Protein AF-A0A955Z1C5-F1 (afdb_monomer)

Foldseek 3Di:
DDDDDDDDDDDDDPPPDPPDDPDDDDDDDDPQCNQQVVQLPPDDPVRSVVVCVLVVLVLVLCLVQLVQLVQLLQLLCLLLCLLVCLQVVNADTHAWPDPQAQWTKGDPPPAPFKIKIKWKFACADDPVDGGGDTDRDDSNDVCQAANPKDKHWDWDQDPVGTWTKIKIAGDDGHRCNVLQVDDDDPDHRIDIDGSVSSSVSQQSIKMKMKMWDFDDGPQKTKTWIWIWDIDGSVCSNVFHKTAIDTPWMWMDRVVQRKTKTWPDGDWIFGHDPRIFIADKTKMWMDGGSATWIKMFGTHRHSGTDIRIHHD

Sequence (311 aa):
MASRSALPVAVSMFTLVAAGCSGAGGSGSSGPSRELSACAGGLSDAEIADAIRVTTDFEDSCHELVVCGGLANGLSTSVVQIFVDAALGVAGRGGLVFDGKDTYRSPPGSVAGTNMDATLHLPKDTAFGKAGDVIPFDLLTVESYFKGANVKAEGGISTSGVSVKIKVTYQELGPAFELLGLSAPAGPNEVTLEAQPVSRALSAIKLRAKTHVDDKKGASAFVYDLTSPETTLGDLVDGGSLAFALDGVNGTRSDRSQTLASTRWEVVYAGGKVGKLDGTIGISVTGGPLPHRATFVYPKSNTAKITYACP

Radius of gyration: 23.97 Å; Cα contacts (8 Å, |Δi|>4): 626; chains: 1; bounding box: 57×48×69 Å

Mean predicted aligned error: 7.84 Å

pLDDT: mean 85.65, std 19.43, range [26.56, 98.62]

Structure (mmCIF, N/CA/C/O backbone):
data_AF-A0A955Z1C5-F1
#
_entry.id   AF-A0A955Z1C5-F1
#
loop_
_atom_site.group_PDB
_atom_site.id
_atom_site.type_symbol
_atom_site.label_atom_id
_atom_site.label_alt_id
_atom_site.label_comp_id
_atom_site.label_asym_id
_atom_site.label_entity_id
_atom_site.label_seq_id
_atom_site.pdbx_PDB_ins_code
_atom_site.Cartn_x
_atom_site.Cartn_y
_atom_site.Cartn_z
_atom_site.occupancy
_atom_site.B_iso_or_equiv
_atom_site.auth_seq_id
_atom_site.auth_comp_id
_atom_site.auth_asym_id
_atom_site.auth_atom_id
_atom_site.pdbx_PDB_model_num
ATOM 1 N N . MET A 1 1 ? -14.249 32.616 33.352 1.00 37.16 1 MET A N 1
ATOM 2 C CA . MET A 1 1 ? -13.976 32.609 31.898 1.00 37.16 1 MET A CA 1
ATOM 3 C C . MET A 1 1 ? -12.491 32.345 31.707 1.00 37.16 1 MET A C 1
ATOM 5 O O . MET A 1 1 ? -11.701 33.263 31.861 1.00 37.16 1 MET A O 1
ATOM 9 N N . ALA A 1 2 ? -12.101 31.088 31.499 1.00 30.86 2 ALA A N 1
ATOM 10 C CA . ALA A 1 2 ? -10.703 30.717 31.286 1.00 30.86 2 ALA A CA 1
ATOM 11 C C . ALA A 1 2 ? -10.464 30.548 29.781 1.00 30.86 2 ALA A C 1
ATOM 13 O O . ALA A 1 2 ? -11.121 29.730 29.136 1.00 30.86 2 ALA A O 1
ATOM 14 N N . SER A 1 3 ? -9.571 31.375 29.241 1.00 28.38 3 SER A N 1
ATOM 15 C CA . SER A 1 3 ? -9.129 31.347 27.848 1.00 28.38 3 SER A CA 1
ATOM 16 C C . SER A 1 3 ? -8.432 30.015 27.559 1.00 28.38 3 SER A C 1
ATOM 18 O O . SER A 1 3 ? -7.436 29.681 28.199 1.00 28.38 3 SER A O 1
ATOM 20 N N . ARG A 1 4 ? -8.984 29.229 26.629 1.00 32.38 4 ARG A N 1
ATOM 21 C CA . ARG A 1 4 ? -8.353 28.009 26.119 1.00 32.38 4 ARG A CA 1
ATOM 22 C C . ARG A 1 4 ? -7.339 28.415 25.052 1.00 32.38 4 ARG A C 1
ATOM 24 O O . ARG A 1 4 ? -7.724 28.726 23.929 1.00 32.38 4 ARG A O 1
ATOM 31 N N . SER A 1 5 ? -6.056 28.399 25.399 1.00 28.25 5 SER A N 1
ATOM 32 C CA . SER A 1 5 ? -4.977 28.452 24.412 1.00 28.25 5 SER A CA 1
ATOM 33 C C . SER A 1 5 ? -5.001 27.166 23.588 1.00 28.25 5 SER A C 1
ATOM 35 O O . SER A 1 5 ? -4.663 26.094 24.088 1.00 28.25 5 SER A O 1
ATOM 37 N N . ALA A 1 6 ? -5.440 27.268 22.335 1.00 30.70 6 ALA A N 1
ATOM 38 C CA . ALA A 1 6 ? -5.328 26.195 21.359 1.00 30.70 6 ALA A CA 1
ATOM 39 C C . ALA A 1 6 ? -3.846 26.009 20.997 1.00 30.70 6 ALA A C 1
ATOM 41 O O . ALA A 1 6 ? -3.207 26.921 20.474 1.00 30.70 6 ALA A O 1
ATOM 42 N N . LEU A 1 7 ? -3.291 24.837 21.303 1.00 27.36 7 LEU A N 1
ATOM 43 C CA . LEU A 1 7 ? -2.006 24.410 20.754 1.00 27.36 7 LEU A CA 1
ATOM 44 C C . LEU A 1 7 ? -2.170 24.199 19.239 1.00 27.36 7 LEU A C 1
ATOM 46 O O . LEU A 1 7 ? -3.115 23.517 18.835 1.00 27.36 7 LEU A O 1
ATOM 50 N N . PRO A 1 8 ? -1.282 24.743 18.391 1.00 26.56 8 PRO A N 1
ATOM 51 C CA . PRO A 1 8 ? -1.331 24.488 16.960 1.00 26.56 8 PRO A CA 1
ATOM 52 C C . PRO A 1 8 ? -0.906 23.039 16.691 1.00 26.56 8 PRO A C 1
ATOM 54 O O . PRO A 1 8 ? 0.275 22.698 16.743 1.00 26.56 8 PRO A O 1
ATOM 57 N N . VAL A 1 9 ? -1.877 22.173 16.404 1.00 31.47 9 VAL A N 1
ATOM 58 C CA . VAL A 1 9 ? -1.620 20.864 15.796 1.00 31.47 9 VAL A CA 1
ATOM 59 C C . VAL A 1 9 ? -1.405 21.113 14.308 1.00 31.47 9 VAL A C 1
ATOM 61 O O . VAL A 1 9 ? -2.316 21.545 13.605 1.00 31.47 9 VAL A O 1
ATOM 64 N N . ALA A 1 10 ? -0.181 20.895 13.831 1.00 26.64 10 ALA A N 1
ATOM 65 C CA . ALA A 1 10 ? 0.152 21.029 12.420 1.00 26.64 10 ALA A CA 1
ATOM 66 C C . ALA A 1 10 ? -0.611 19.972 11.601 1.00 26.64 10 ALA A C 1
ATOM 68 O O . ALA A 1 10 ? -0.276 18.788 11.618 1.00 26.64 10 ALA A O 1
ATOM 69 N N . VAL A 1 11 ? -1.647 20.411 10.886 1.00 29.56 11 VAL A N 1
ATOM 70 C CA . VAL A 1 11 ? -2.372 19.615 9.892 1.00 29.56 11 VAL A CA 1
ATOM 71 C C . VAL A 1 11 ? -1.493 19.533 8.643 1.00 29.56 11 VAL A C 1
ATOM 73 O O . VAL A 1 11 ? -1.362 20.508 7.908 1.00 29.56 11 VAL A O 1
ATOM 76 N N . SER A 1 12 ? -0.847 18.388 8.408 1.00 30.77 12 SER A N 1
ATOM 77 C CA . SER A 1 12 ? -0.192 18.126 7.120 1.00 30.77 12 SER A CA 1
ATOM 78 C C . SER A 1 12 ? -1.250 17.685 6.113 1.00 30.77 12 SER A C 1
ATOM 80 O O . SER A 1 12 ? -1.605 16.511 6.051 1.00 30.77 12 SER A O 1
ATOM 82 N N . MET A 1 13 ? -1.775 18.636 5.336 1.00 29.31 13 MET A N 1
ATOM 83 C CA . MET A 1 13 ? -2.408 18.315 4.058 1.00 29.31 13 MET A CA 1
ATOM 84 C C . MET A 1 13 ? -1.319 17.772 3.127 1.00 29.31 13 MET A C 1
ATOM 86 O O . MET A 1 13 ? -0.377 18.485 2.784 1.00 29.31 13 MET A O 1
ATOM 90 N N . PHE A 1 14 ? -1.434 16.503 2.740 1.00 35.06 14 PHE A N 1
ATOM 91 C CA . PHE A 1 14 ? -0.626 15.920 1.674 1.00 35.06 14 PHE A CA 1
ATOM 92 C C . PHE A 1 14 ? -1.123 16.466 0.332 1.00 35.06 14 PHE A C 1
ATOM 94 O O . PHE A 1 14 ? -1.955 15.856 -0.333 1.00 35.06 14 PHE A O 1
ATOM 101 N N . THR A 1 15 ? -0.635 17.638 -0.065 1.00 32.09 15 THR A N 1
ATOM 102 C CA . THR A 1 15 ? -0.762 18.093 -1.450 1.00 32.09 15 THR A CA 1
ATOM 103 C C . THR A 1 15 ? 0.331 17.393 -2.253 1.00 32.09 15 THR A C 1
ATOM 105 O O . THR A 1 15 ? 1.502 17.764 -2.154 1.00 32.09 15 THR A O 1
ATOM 108 N N . LEU A 1 16 ? -0.027 16.349 -3.007 1.00 35.28 16 LEU A N 1
ATOM 109 C CA . LEU A 1 16 ? 0.879 15.727 -3.973 1.00 35.28 16 LEU A CA 1
ATOM 110 C C . LEU A 1 16 ? 1.135 16.740 -5.099 1.00 35.28 16 LEU A C 1
ATOM 112 O O . LEU A 1 16 ? 0.315 16.923 -5.995 1.00 35.28 16 LEU A O 1
ATOM 116 N N . VAL A 1 17 ? 2.255 17.452 -5.025 1.00 30.05 17 VAL A N 1
ATOM 117 C CA . VAL A 1 17 ? 2.759 18.234 -6.154 1.00 30.05 17 VAL A CA 1
ATOM 118 C C . VAL A 1 17 ? 3.498 17.253 -7.054 1.00 30.05 17 VAL A C 1
ATOM 120 O O . VAL A 1 17 ? 4.454 16.625 -6.605 1.00 30.05 17 VAL A O 1
ATOM 123 N N . ALA A 1 18 ? 3.056 17.113 -8.307 1.00 32.19 18 ALA A N 1
ATOM 124 C CA . ALA A 1 18 ? 3.808 16.411 -9.339 1.00 32.19 18 ALA A CA 1
ATOM 125 C C . ALA A 1 18 ? 5.198 17.059 -9.441 1.00 32.19 18 ALA A C 1
ATOM 127 O O . ALA A 1 18 ? 5.346 18.172 -9.951 1.00 32.19 18 ALA A O 1
ATOM 128 N N . ALA A 1 19 ? 6.208 16.408 -8.868 1.00 32.00 19 ALA A N 1
ATOM 129 C CA . ALA A 1 19 ? 7.576 16.883 -8.917 1.00 32.00 19 ALA A CA 1
ATOM 130 C C . ALA A 1 19 ? 8.089 16.674 -10.344 1.00 32.00 19 ALA A C 1
ATOM 132 O O . ALA A 1 19 ? 8.447 15.569 -10.733 1.00 32.00 19 ALA A O 1
ATOM 133 N N . GLY A 1 20 ? 8.095 17.741 -11.143 1.00 28.08 20 GLY A N 1
ATOM 134 C CA . GLY A 1 20 ? 8.774 17.738 -12.431 1.00 28.08 20 GLY A CA 1
ATOM 135 C C . GLY A 1 20 ? 10.270 17.510 -12.218 1.00 28.08 20 GLY A C 1
ATOM 136 O O . GLY A 1 20 ? 10.958 18.369 -11.664 1.00 28.08 20 GLY A O 1
ATOM 137 N N . CYS A 1 21 ? 10.774 16.357 -12.657 1.00 29.34 21 CYS A N 1
ATOM 138 C CA . CYS A 1 21 ? 12.196 16.039 -12.663 1.00 29.34 21 CYS A CA 1
ATOM 139 C C . CYS A 1 21 ? 12.950 16.998 -13.599 1.00 29.34 21 CYS A C 1
ATOM 141 O O . CYS A 1 21 ? 13.014 16.804 -14.809 1.00 29.34 21 CYS A O 1
ATOM 143 N N . SER A 1 22 ? 13.545 18.045 -13.025 1.00 34.28 22 SER A N 1
ATOM 144 C CA . SER A 1 22 ? 14.569 18.872 -13.672 1.00 34.28 22 SER A CA 1
ATOM 145 C C . SER A 1 22 ? 15.921 18.512 -13.058 1.00 34.28 22 SER A C 1
ATOM 147 O O . SER A 1 22 ? 16.357 19.120 -12.082 1.00 34.28 22 SER A O 1
ATOM 149 N N . GLY A 1 23 ? 16.559 17.460 -13.572 1.00 36.22 23 GLY A N 1
ATOM 150 C CA . GLY A 1 23 ? 17.866 17.004 -13.100 1.00 36.22 23 GLY A CA 1
ATOM 151 C C . GLY A 1 23 ? 19.013 17.780 -13.747 1.00 36.22 23 GLY A C 1
ATOM 152 O O . GLY A 1 23 ? 19.340 17.543 -14.905 1.00 36.22 23 GLY A O 1
ATOM 153 N N . ALA A 1 24 ? 19.666 18.658 -12.984 1.00 39.91 24 ALA A N 1
ATOM 154 C CA . ALA A 1 24 ? 21.002 19.172 -13.281 1.00 39.91 24 ALA A CA 1
ATOM 155 C C . ALA A 1 24 ? 21.916 18.897 -12.077 1.00 39.91 24 ALA A C 1
ATOM 157 O O . ALA A 1 24 ? 21.681 19.413 -10.987 1.00 39.91 24 ALA A O 1
ATOM 158 N N . GLY A 1 25 ? 22.952 18.075 -12.268 1.00 33.69 25 GLY A N 1
ATOM 159 C CA . GLY A 1 25 ? 23.951 17.788 -11.235 1.00 33.69 25 GLY A CA 1
ATOM 160 C C . GLY A 1 25 ? 24.777 16.542 -11.538 1.00 33.69 25 GLY A C 1
ATOM 161 O O . GLY A 1 25 ? 24.455 15.453 -11.078 1.00 33.69 25 GLY A O 1
ATOM 162 N N . GLY A 1 26 ? 25.837 16.702 -12.334 1.00 44.28 26 GLY A N 1
ATOM 163 C CA . GLY A 1 26 ? 26.773 15.630 -12.664 1.00 44.28 26 GLY A CA 1
ATOM 164 C C . GLY A 1 26 ? 27.782 15.338 -11.550 1.00 44.28 26 GLY A C 1
ATOM 165 O O . GLY A 1 26 ? 28.283 16.250 -10.898 1.00 44.28 26 GLY A O 1
ATOM 166 N N . SER A 1 27 ? 28.126 14.057 -11.399 1.00 37.03 27 SER A N 1
ATOM 167 C CA . SER A 1 27 ? 29.438 13.600 -10.930 1.00 37.03 27 SER A CA 1
ATOM 168 C C . SER A 1 27 ? 29.633 12.124 -11.306 1.00 37.03 27 SER A C 1
ATOM 170 O O . SER A 1 27 ? 29.027 11.236 -10.716 1.00 37.03 27 SER A O 1
ATOM 172 N N . GLY A 1 28 ? 30.447 11.865 -12.334 1.00 40.19 28 GLY A N 1
ATOM 173 C CA . GLY A 1 28 ? 31.156 10.596 -12.551 1.00 40.19 28 GLY A CA 1
ATOM 174 C C . GLY A 1 28 ? 30.379 9.302 -12.844 1.00 40.19 28 GLY A C 1
ATOM 175 O O . GLY A 1 28 ? 31.040 8.275 -12.999 1.00 40.19 28 GLY A O 1
ATOM 176 N N . SER A 1 29 ? 29.045 9.288 -12.943 1.00 47.97 29 SER A N 1
ATOM 177 C CA . SER A 1 29 ? 28.319 8.075 -13.346 1.00 47.97 29 SER A CA 1
ATOM 178 C C . SER A 1 29 ? 28.481 7.821 -14.848 1.00 47.97 29 SER A C 1
ATOM 180 O O . SER A 1 29 ? 28.388 8.729 -15.675 1.00 47.97 29 SER A O 1
ATOM 182 N N . SER A 1 30 ? 28.764 6.575 -15.219 1.00 62.25 30 SER A N 1
ATOM 183 C CA . SER A 1 30 ? 28.638 6.103 -16.594 1.00 62.25 30 SER A CA 1
ATOM 184 C C . SER A 1 30 ? 27.211 6.365 -17.077 1.00 62.25 30 SER A C 1
ATOM 186 O O . SER A 1 30 ? 26.281 5.721 -16.618 1.00 62.25 30 SER A O 1
ATOM 188 N N . GLY A 1 31 ? 27.013 7.346 -17.960 1.00 85.38 31 GLY A N 1
ATOM 189 C CA . GLY A 1 31 ? 25.697 7.572 -18.560 1.00 85.38 31 GLY A CA 1
ATOM 190 C C . GLY A 1 31 ? 25.234 6.347 -19.365 1.00 85.38 31 GLY A C 1
ATOM 191 O O . GLY A 1 31 ? 26.079 5.531 -19.754 1.00 85.38 31 GLY A O 1
ATOM 192 N N . PRO A 1 32 ? 23.931 6.237 -19.682 1.00 91.25 32 PRO A N 1
ATOM 193 C CA . PRO A 1 32 ? 23.370 5.073 -20.373 1.00 91.25 32 PRO A CA 1
ATOM 194 C C . PRO A 1 32 ? 24.128 4.691 -21.651 1.00 91.25 32 PRO A C 1
ATOM 196 O O . PRO A 1 32 ? 24.384 3.513 -21.884 1.00 91.25 32 PRO A O 1
ATOM 199 N N . SER A 1 33 ? 24.589 5.674 -22.435 1.00 91.81 33 SER A N 1
ATOM 200 C CA . SER A 1 33 ? 25.396 5.435 -23.640 1.00 91.81 33 SER A CA 1
ATOM 201 C C . SER A 1 33 ? 26.679 4.654 -23.378 1.00 91.81 33 SER A C 1
ATOM 203 O O . SER A 1 33 ? 27.059 3.791 -24.166 1.00 91.81 33 SER A O 1
ATOM 205 N N . ARG A 1 34 ? 27.359 4.927 -22.259 1.00 92.00 34 ARG A N 1
ATOM 206 C CA . ARG A 1 34 ? 28.582 4.207 -21.891 1.00 92.00 34 ARG A CA 1
ATOM 207 C C . ARG A 1 34 ? 28.257 2.774 -21.481 1.00 92.00 34 ARG A C 1
ATOM 209 O O . ARG A 1 34 ? 28.955 1.856 -21.906 1.00 92.00 34 ARG A O 1
ATOM 216 N N . GLU A 1 35 ? 27.204 2.593 -20.689 1.00 94.56 35 GLU A N 1
ATOM 217 C CA . GLU A 1 35 ? 26.769 1.289 -20.168 1.00 94.56 35 GLU A CA 1
ATOM 218 C C . GLU A 1 35 ? 26.230 0.364 -21.269 1.00 94.56 35 GLU A C 1
ATOM 220 O O . GLU A 1 35 ? 26.445 -0.846 -21.223 1.00 94.56 35 GLU A O 1
ATOM 225 N N . LEU A 1 36 ? 25.601 0.937 -22.298 1.00 96.25 36 LEU A N 1
ATOM 226 C CA . LEU A 1 36 ? 25.000 0.211 -23.421 1.00 96.25 36 LEU A CA 1
ATOM 227 C C . LEU A 1 36 ? 25.878 0.181 -24.680 1.00 96.25 36 LEU A C 1
ATOM 229 O O . LEU A 1 36 ? 25.484 -0.396 -25.691 1.00 96.25 36 LEU A O 1
ATOM 233 N N . SER A 1 37 ? 27.083 0.755 -24.633 1.00 94.19 37 SER A N 1
ATOM 234 C CA . SER A 1 37 ? 27.966 0.910 -25.802 1.00 94.19 37 SER A CA 1
ATOM 235 C C . SER A 1 37 ? 28.242 -0.393 -26.565 1.00 94.19 37 SER A C 1
ATOM 237 O O . SER A 1 37 ? 28.329 -0.378 -27.790 1.00 94.19 37 SER A O 1
ATOM 239 N N . ALA A 1 38 ? 28.321 -1.531 -25.867 1.00 93.88 38 ALA A N 1
ATOM 240 C CA . ALA A 1 38 ? 28.592 -2.835 -26.474 1.00 93.88 38 ALA A CA 1
ATOM 241 C C . ALA A 1 38 ? 27.436 -3.380 -27.338 1.00 93.88 38 ALA A C 1
ATOM 243 O O . ALA A 1 38 ? 27.676 -4.191 -28.228 1.00 93.88 38 ALA A O 1
ATOM 244 N N . CYS A 1 39 ? 26.199 -2.941 -27.091 1.00 96.00 39 CYS A N 1
ATOM 245 C CA . CYS A 1 39 ? 25.000 -3.364 -27.825 1.00 96.00 39 CYS A CA 1
ATOM 246 C C . CYS A 1 39 ? 24.302 -2.214 -28.563 1.00 96.00 39 CYS A C 1
ATOM 248 O O . CYS A 1 39 ? 23.350 -2.461 -29.296 1.00 96.00 39 CYS A O 1
ATOM 250 N N . ALA A 1 40 ? 24.791 -0.979 -28.425 1.00 94.31 40 ALA A N 1
ATOM 251 C CA . ALA A 1 40 ? 24.215 0.201 -29.061 1.00 94.31 40 ALA A CA 1
ATOM 252 C C . ALA A 1 40 ? 24.274 0.164 -30.594 1.00 94.31 40 ALA A C 1
ATOM 254 O O . ALA A 1 40 ? 23.572 0.933 -31.230 1.00 94.31 40 ALA A O 1
ATOM 255 N N . GLY A 1 41 ? 25.107 -0.682 -31.212 1.00 91.75 41 GLY A N 1
ATOM 256 C CA . GLY A 1 41 ? 25.069 -0.904 -32.664 1.00 91.75 41 GLY A CA 1
ATOM 257 C C . GLY A 1 41 ? 25.286 0.351 -33.524 1.00 91.75 41 GLY A C 1
ATOM 258 O O . GLY A 1 41 ? 24.822 0.393 -34.658 1.00 91.75 41 GLY A O 1
ATOM 259 N N . GLY A 1 42 ? 25.970 1.373 -32.997 1.00 93.94 42 GLY A N 1
ATOM 260 C CA . GLY A 1 42 ? 26.196 2.648 -33.689 1.00 93.94 42 GLY A CA 1
ATOM 261 C C . GLY A 1 42 ? 25.099 3.702 -33.500 1.00 93.94 42 GLY A C 1
ATOM 262 O O . GLY A 1 42 ? 25.188 4.756 -34.125 1.00 93.94 42 GLY A O 1
ATOM 263 N N . LEU A 1 43 ? 24.102 3.452 -32.643 1.00 96.81 43 LEU A N 1
ATOM 264 C CA . LEU A 1 43 ? 23.126 4.465 -32.239 1.00 96.81 43 LEU A CA 1
ATOM 265 C C . LEU A 1 43 ? 23.825 5.678 -31.612 1.00 96.81 43 LEU A C 1
ATOM 267 O O . LEU A 1 43 ? 24.771 5.546 -30.831 1.00 96.81 43 LEU A O 1
ATOM 271 N N . SER A 1 44 ? 23.322 6.864 -31.937 1.00 96.44 44 SER A N 1
ATOM 272 C CA . SER A 1 44 ? 23.716 8.115 -31.293 1.00 96.44 44 SER A CA 1
ATOM 273 C C . SER A 1 44 ? 23.216 8.191 -29.846 1.00 96.44 44 SER A C 1
ATOM 275 O O . SER A 1 44 ? 22.251 7.529 -29.466 1.00 96.44 44 SER A O 1
ATOM 277 N N . ASP A 1 45 ? 23.809 9.074 -29.039 1.00 95.06 45 ASP A N 1
ATOM 278 C CA . ASP A 1 45 ? 23.362 9.308 -27.657 1.00 95.06 45 ASP A CA 1
ATOM 279 C C . ASP A 1 45 ? 21.875 9.684 -27.567 1.00 95.06 45 ASP A C 1
ATOM 281 O O . ASP A 1 45 ? 21.179 9.259 -26.647 1.00 95.06 45 ASP A O 1
ATOM 285 N N . ALA A 1 46 ? 21.368 10.449 -28.538 1.00 95.81 46 ALA A N 1
ATOM 286 C CA . ALA A 1 46 ? 19.959 10.827 -28.598 1.00 95.81 46 ALA A CA 1
ATOM 287 C C . ALA A 1 46 ? 19.049 9.622 -28.884 1.00 95.81 46 ALA A C 1
ATOM 289 O O . ALA A 1 46 ? 17.971 9.512 -28.299 1.00 95.81 46 ALA A O 1
ATOM 290 N N . GLU A 1 47 ? 19.482 8.703 -29.749 1.00 97.31 47 GLU A N 1
ATOM 291 C CA . GLU A 1 47 ? 18.744 7.472 -30.040 1.00 97.31 47 GLU A CA 1
ATOM 292 C C . GLU A 1 47 ? 18.785 6.492 -28.867 1.00 97.31 47 GLU A C 1
ATOM 294 O O . GLU A 1 47 ? 17.768 5.868 -28.577 1.00 97.31 47 GLU A O 1
ATOM 299 N N . ILE A 1 48 ? 19.912 6.396 -28.152 1.00 97.38 48 ILE A N 1
ATOM 300 C CA . ILE A 1 48 ? 20.009 5.612 -26.912 1.00 97.38 48 ILE A CA 1
ATOM 301 C C . ILE A 1 48 ? 19.069 6.196 -25.853 1.00 97.38 48 ILE A C 1
ATOM 303 O O . ILE A 1 48 ? 18.280 5.457 -25.267 1.00 97.38 48 ILE A O 1
ATOM 307 N N . ALA A 1 49 ? 19.103 7.516 -25.639 1.00 96.25 49 ALA A N 1
ATOM 308 C CA . ALA A 1 49 ? 18.236 8.199 -24.680 1.00 96.25 49 ALA A CA 1
ATOM 309 C C . ALA A 1 49 ? 16.745 8.031 -25.011 1.00 96.25 49 ALA A C 1
ATOM 311 O O . ALA A 1 49 ? 15.927 7.861 -24.107 1.00 96.25 49 ALA A O 1
ATOM 312 N N . ASP A 1 50 ? 16.375 8.047 -26.295 1.00 96.81 50 ASP A N 1
ATOM 313 C CA . ASP A 1 50 ? 15.007 7.725 -26.689 1.00 96.81 50 ASP A CA 1
ATOM 314 C C . ASP A 1 50 ? 14.697 6.241 -26.475 1.00 96.81 50 ASP A C 1
ATOM 316 O O . ASP A 1 50 ? 13.657 5.928 -25.907 1.00 96.81 50 ASP A O 1
ATOM 320 N N . ALA A 1 51 ? 15.579 5.315 -26.857 1.00 97.06 51 ALA A N 1
ATOM 321 C CA . ALA A 1 51 ? 15.322 3.879 -26.745 1.00 97.06 51 ALA A CA 1
ATOM 322 C C . ALA A 1 51 ? 15.158 3.393 -25.293 1.00 97.06 51 ALA A C 1
ATOM 324 O O . ALA A 1 51 ? 14.405 2.449 -25.050 1.00 97.06 51 ALA A O 1
ATOM 325 N N . ILE A 1 52 ? 15.805 4.042 -24.322 1.00 97.50 52 ILE A N 1
ATOM 326 C CA . ILE A 1 52 ? 15.647 3.725 -22.892 1.00 97.50 52 ILE A CA 1
ATOM 327 C C . ILE A 1 52 ? 14.463 4.443 -22.233 1.00 97.50 52 ILE A C 1
ATOM 329 O O . ILE A 1 52 ? 14.227 4.241 -21.046 1.00 97.50 52 ILE A O 1
ATOM 333 N N . ARG A 1 53 ? 13.691 5.265 -22.959 1.00 97.25 53 ARG A N 1
ATOM 334 C CA . ARG A 1 53 ? 12.591 6.045 -22.365 1.00 97.25 53 ARG A CA 1
ATOM 335 C C . ARG A 1 53 ? 11.524 5.179 -21.691 1.00 97.25 53 ARG A C 1
ATOM 337 O O . ARG A 1 53 ? 11.004 5.567 -20.658 1.00 97.25 53 ARG A O 1
ATOM 344 N N . VAL A 1 54 ? 11.262 3.972 -22.200 1.00 97.62 54 VAL A N 1
ATOM 345 C CA . VAL A 1 54 ? 10.351 3.019 -21.536 1.00 97.62 54 VAL A CA 1
ATOM 346 C C . VAL A 1 54 ? 10.826 2.647 -20.122 1.00 97.62 54 VAL A C 1
ATOM 348 O O . VAL A 1 54 ? 10.009 2.424 -19.238 1.00 97.62 54 VAL A O 1
ATOM 351 N N . THR A 1 55 ? 12.139 2.636 -19.880 1.00 97.50 55 THR A N 1
ATOM 352 C CA . THR A 1 55 ? 12.736 2.372 -18.563 1.00 97.50 55 THR A CA 1
ATOM 353 C C . THR A 1 55 ? 12.557 3.559 -17.618 1.00 97.50 55 THR A C 1
ATOM 355 O O . THR A 1 55 ? 12.229 3.354 -16.452 1.00 97.50 55 THR A O 1
ATOM 358 N N . THR A 1 56 ? 12.729 4.796 -18.098 1.00 96.12 56 THR A N 1
ATOM 359 C CA . THR A 1 56 ? 12.490 5.999 -17.276 1.00 96.12 56 THR A CA 1
ATOM 360 C C . THR A 1 56 ? 11.005 6.199 -16.992 1.00 96.12 56 THR A C 1
ATOM 362 O O . THR A 1 56 ? 10.633 6.472 -15.860 1.00 96.12 56 THR A O 1
ATOM 365 N N . ASP A 1 57 ? 10.149 5.965 -17.988 1.00 96.81 57 ASP A N 1
ATOM 366 C CA . ASP A 1 57 ? 8.694 6.006 -17.830 1.00 96.81 57 ASP A CA 1
ATOM 367 C C . ASP A 1 57 ? 8.225 4.956 -16.801 1.00 96.81 57 ASP A C 1
ATOM 369 O O . ASP A 1 57 ? 7.309 5.207 -16.019 1.00 96.81 57 ASP A O 1
ATOM 373 N N . PHE A 1 58 ? 8.871 3.783 -16.761 1.00 96.69 58 PHE A N 1
ATOM 374 C CA . PHE A 1 58 ? 8.585 2.759 -15.755 1.00 96.69 58 PHE A CA 1
ATOM 375 C C . PHE A 1 58 ? 9.043 3.165 -14.345 1.00 96.69 58 PHE A C 1
ATOM 377 O O . PHE A 1 58 ? 8.373 2.818 -13.373 1.00 96.69 58 PHE A O 1
ATOM 384 N N . GLU A 1 59 ? 10.139 3.923 -14.208 1.00 95.62 59 GLU A N 1
ATOM 385 C CA . GLU A 1 59 ? 10.553 4.495 -12.916 1.00 95.62 59 GLU A CA 1
ATOM 386 C C . GLU A 1 59 ? 9.480 5.426 -12.347 1.00 95.62 59 GLU A C 1
ATOM 388 O O . GLU A 1 59 ? 9.104 5.312 -11.178 1.00 95.62 59 GLU A O 1
ATOM 393 N N . ASP A 1 60 ? 8.959 6.310 -13.201 1.00 93.50 60 ASP A N 1
ATOM 394 C CA . ASP A 1 60 ? 7.881 7.235 -12.864 1.00 93.50 60 ASP A CA 1
ATOM 395 C C . ASP A 1 60 ? 6.588 6.488 -12.519 1.00 93.50 60 ASP A C 1
ATOM 397 O O . ASP A 1 60 ? 5.834 6.928 -11.655 1.00 93.50 60 ASP A O 1
ATOM 401 N N . SER A 1 61 ? 6.328 5.344 -13.156 1.00 93.94 61 SER A N 1
ATOM 402 C CA . SER A 1 61 ? 5.205 4.477 -12.785 1.00 93.94 61 SER A CA 1
ATOM 403 C C . SER A 1 61 ? 5.419 3.821 -11.414 1.00 93.94 61 SER A C 1
ATOM 405 O O . SER A 1 61 ? 4.526 3.812 -10.567 1.00 93.94 61 SER A O 1
ATOM 407 N N . CYS A 1 62 ? 6.644 3.378 -11.109 1.00 93.44 62 CYS A N 1
ATOM 408 C CA . CYS A 1 62 ? 6.986 2.809 -9.801 1.00 93.44 62 CYS A CA 1
ATOM 409 C C . CYS A 1 62 ? 6.810 3.803 -8.637 1.00 93.44 62 CYS A C 1
ATOM 411 O O . CYS A 1 62 ? 6.641 3.367 -7.496 1.00 93.44 62 CYS A O 1
ATOM 413 N N . HIS A 1 63 ? 6.782 5.120 -8.882 1.00 89.81 63 HIS A N 1
ATOM 414 C CA . HIS A 1 63 ? 6.435 6.109 -7.850 1.00 89.81 63 HIS A CA 1
ATOM 415 C C . HIS A 1 63 ? 5.021 5.915 -7.272 1.00 89.81 63 HIS A C 1
ATOM 417 O O . HIS A 1 63 ? 4.786 6.300 -6.122 1.00 89.81 63 HIS A O 1
ATOM 423 N N . GLU A 1 64 ? 4.105 5.252 -7.988 1.00 88.44 64 GLU A N 1
ATOM 424 C CA . GLU A 1 64 ? 2.780 4.889 -7.464 1.00 88.44 64 GLU A CA 1
ATOM 425 C C . GLU A 1 64 ? 2.867 3.976 -6.225 1.00 88.44 64 GLU A C 1
ATOM 427 O O . GLU A 1 64 ? 1.988 4.005 -5.360 1.00 88.44 64 GLU A O 1
ATOM 432 N N . LEU A 1 65 ? 3.968 3.230 -6.054 1.00 89.38 65 LEU A N 1
ATOM 433 C CA . LEU A 1 65 ? 4.241 2.448 -4.840 1.00 89.38 65 LEU A CA 1
ATOM 434 C C . LEU A 1 65 ? 4.362 3.329 -3.593 1.00 89.38 65 LEU A C 1
ATOM 436 O O . LEU A 1 65 ? 3.942 2.931 -2.505 1.00 89.38 65 LEU A O 1
ATOM 440 N N . VAL A 1 66 ? 4.928 4.532 -3.739 1.00 91.12 66 VAL A N 1
ATOM 441 C CA . VAL A 1 66 ? 5.051 5.498 -2.639 1.00 91.12 66 VAL A CA 1
ATOM 442 C C . VAL A 1 66 ? 3.672 6.009 -2.242 1.00 91.12 66 VAL A C 1
ATOM 444 O O . VAL 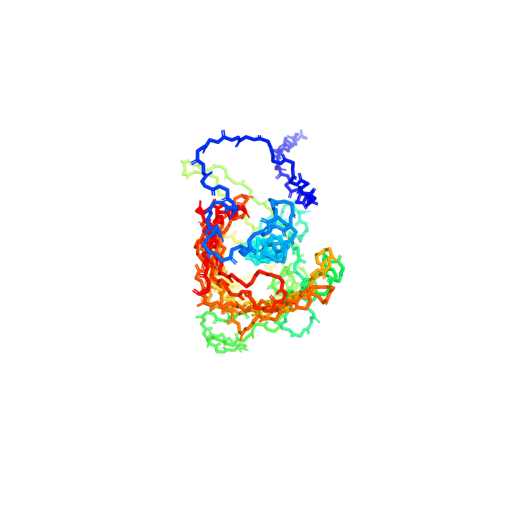A 1 66 ? 3.375 6.106 -1.050 1.00 91.12 66 VAL A O 1
ATOM 447 N N . VAL A 1 67 ? 2.820 6.292 -3.231 1.00 90.12 67 VAL A N 1
ATOM 448 C CA . VAL A 1 67 ? 1.440 6.739 -3.009 1.00 90.12 67 VAL A CA 1
ATOM 449 C C . VAL A 1 67 ? 0.635 5.643 -2.315 1.00 90.12 67 VAL A C 1
ATOM 451 O O . VAL A 1 67 ? 0.048 5.897 -1.264 1.00 90.12 67 VAL A O 1
ATOM 454 N N . CYS A 1 68 ? 0.670 4.413 -2.830 1.00 91.75 68 CYS A N 1
ATOM 455 C CA . CYS A 1 68 ? -0.058 3.279 -2.255 1.00 91.75 68 CYS A CA 1
ATOM 456 C C . CYS A 1 68 ? 0.427 2.937 -0.839 1.00 91.75 68 CYS A C 1
ATOM 458 O O . CYS A 1 68 ? -0.378 2.774 0.078 1.00 91.75 68 CYS A O 1
ATOM 460 N N . GLY A 1 69 ? 1.741 2.904 -0.608 1.00 92.44 69 GLY A N 1
ATOM 461 C CA . GLY A 1 69 ? 2.278 2.720 0.740 1.00 92.44 69 GLY A CA 1
ATOM 462 C C . GLY A 1 69 ? 1.880 3.851 1.697 1.00 92.44 69 GLY A C 1
ATOM 463 O O . GLY A 1 69 ? 1.541 3.598 2.856 1.00 92.44 69 GLY A O 1
ATOM 464 N N . GLY A 1 70 ? 1.824 5.092 1.203 1.00 91.56 70 GLY A N 1
ATOM 465 C CA . GLY A 1 70 ? 1.313 6.245 1.943 1.00 91.56 70 GLY A CA 1
ATOM 466 C C . GLY A 1 70 ? -0.168 6.117 2.309 1.00 91.56 70 GLY A C 1
ATOM 467 O O . GLY A 1 70 ? -0.542 6.444 3.436 1.00 91.56 70 GLY A O 1
ATOM 468 N N . LEU A 1 71 ? -0.999 5.595 1.402 1.00 92.25 71 LEU A N 1
ATOM 469 C CA . LEU A 1 71 ? -2.420 5.323 1.644 1.00 92.25 71 LEU A CA 1
ATOM 470 C C . LEU A 1 71 ? -2.620 4.248 2.722 1.00 92.25 71 LEU A C 1
ATOM 472 O O . LEU A 1 71 ? -3.390 4.481 3.655 1.00 92.25 71 LEU A O 1
ATOM 476 N N . ALA A 1 72 ? -1.892 3.126 2.657 1.00 93.81 72 ALA A N 1
ATOM 477 C CA . ALA A 1 72 ? -1.924 2.105 3.712 1.00 93.81 72 ALA A CA 1
ATOM 478 C C . ALA A 1 72 ? -1.474 2.669 5.065 1.00 93.81 72 ALA A C 1
ATOM 480 O O . ALA A 1 72 ? -2.149 2.467 6.071 1.00 93.81 72 ALA A O 1
ATOM 481 N N . ASN A 1 73 ? -0.369 3.418 5.101 1.00 93.12 73 ASN A N 1
ATOM 482 C CA . ASN A 1 73 ? 0.107 4.042 6.334 1.00 93.12 73 ASN A CA 1
ATOM 483 C C . ASN A 1 73 ? -0.897 5.065 6.901 1.00 93.12 73 ASN A C 1
ATOM 485 O O . ASN A 1 73 ? -1.097 5.149 8.116 1.00 93.12 73 ASN A O 1
ATOM 489 N N . GLY A 1 74 ? -1.545 5.830 6.019 1.00 92.19 74 GLY A N 1
ATOM 490 C CA . GLY A 1 74 ? -2.614 6.758 6.372 1.00 92.19 74 GLY A CA 1
ATOM 491 C C . GLY A 1 74 ? -3.795 6.039 7.017 1.00 92.19 74 GLY A C 1
ATOM 492 O O . GLY A 1 74 ? -4.184 6.411 8.120 1.00 92.19 74 GLY A O 1
ATOM 493 N N . LEU A 1 75 ? -4.299 4.973 6.385 1.00 94.25 75 LEU A N 1
ATOM 494 C CA . LEU A 1 75 ? -5.363 4.130 6.940 1.00 94.25 75 LEU A CA 1
ATOM 495 C C . LEU A 1 75 ? -4.981 3.582 8.324 1.00 94.25 75 LEU A C 1
ATOM 497 O O . LEU A 1 75 ? -5.749 3.735 9.274 1.00 94.25 75 LEU A O 1
ATOM 501 N N . SER A 1 76 ? -3.778 3.016 8.463 1.00 94.50 76 SER A N 1
ATOM 502 C CA . SER A 1 76 ? -3.275 2.490 9.739 1.00 94.50 76 SER A CA 1
ATOM 503 C C . SER A 1 76 ? -3.247 3.551 10.834 1.00 94.50 76 SER A C 1
ATOM 505 O O . SER A 1 76 ? -3.735 3.317 11.940 1.00 94.50 76 SER A O 1
ATOM 507 N N . THR A 1 77 ? -2.729 4.740 10.519 1.00 92.62 77 THR A N 1
ATOM 508 C CA . THR A 1 77 ? -2.674 5.864 11.463 1.00 92.62 77 THR A CA 1
ATOM 509 C C . THR A 1 77 ? -4.072 6.271 11.911 1.00 92.62 77 THR A C 1
ATOM 511 O O . THR A 1 77 ? -4.303 6.446 13.106 1.00 92.62 77 THR A O 1
ATOM 514 N N . SER A 1 78 ? -5.012 6.380 10.975 1.00 93.31 78 SER A N 1
ATOM 515 C CA . SER A 1 78 ? -6.374 6.833 11.258 1.00 93.31 78 SER A CA 1
ATOM 516 C C . SER A 1 78 ? -7.166 5.845 12.096 1.00 93.31 78 SER A C 1
ATOM 518 O O . SER A 1 78 ? -7.869 6.262 13.012 1.00 93.31 78 SER A O 1
ATOM 520 N N . VAL A 1 79 ? -7.009 4.541 11.854 1.00 94.62 79 VAL A N 1
ATOM 521 C CA . VAL A 1 79 ? -7.612 3.514 12.713 1.00 94.62 79 VAL A CA 1
ATOM 522 C C . VAL A 1 79 ? -7.005 3.581 14.116 1.00 94.62 79 VAL A C 1
ATOM 524 O O . VAL A 1 79 ? -7.737 3.672 15.097 1.00 94.62 79 VAL A O 1
ATOM 527 N N . VAL A 1 80 ? -5.674 3.611 14.239 1.00 91.88 80 VAL A N 1
ATOM 528 C CA . VAL A 1 80 ? -4.983 3.604 15.544 1.00 91.88 80 VAL A CA 1
ATOM 529 C C . VAL A 1 80 ? -5.244 4.879 16.365 1.00 91.88 80 VAL A C 1
ATOM 531 O O . VAL A 1 80 ? -5.225 4.834 17.601 1.00 91.88 80 VAL A O 1
ATOM 534 N N . GLN A 1 81 ? -5.502 6.012 15.704 1.00 90.88 81 GLN A N 1
ATOM 535 C CA . GLN A 1 81 ? -5.715 7.322 16.333 1.00 90.88 81 GLN A CA 1
ATOM 536 C C . GLN A 1 81 ? -7.179 7.789 16.336 1.00 90.88 81 GLN A C 1
ATOM 538 O O . GLN A 1 81 ? -7.440 8.909 16.778 1.00 90.88 81 GLN A O 1
ATOM 543 N N . ILE A 1 82 ? -8.140 6.949 15.927 1.00 92.12 82 ILE A N 1
ATOM 544 C CA . ILE A 1 82 ? -9.543 7.346 15.698 1.00 92.12 82 ILE A CA 1
ATOM 545 C C . ILE A 1 82 ? -10.162 8.143 16.855 1.00 92.12 82 ILE A C 1
ATOM 547 O O . ILE A 1 82 ? -10.788 9.179 16.642 1.00 92.12 82 ILE A O 1
ATOM 551 N N . PHE A 1 83 ? -9.949 7.716 18.102 1.00 90.25 83 PHE A N 1
ATOM 552 C CA . PHE A 1 83 ? -10.510 8.404 19.267 1.00 90.25 83 PHE A CA 1
ATOM 553 C C . PHE A 1 83 ? -9.821 9.730 19.567 1.00 90.25 83 PHE A C 1
ATOM 555 O O . PHE A 1 83 ? -10.479 10.663 20.022 1.00 90.25 83 PHE A O 1
ATOM 562 N N . VAL A 1 84 ? -8.511 9.824 19.328 1.00 88.00 84 VAL A N 1
ATOM 563 C CA . VAL A 1 84 ? -7.767 11.077 19.501 1.00 88.00 84 VAL A CA 1
ATOM 564 C C . VAL A 1 84 ? -8.245 12.086 18.463 1.00 88.00 84 VAL A C 1
ATOM 566 O O . VAL A 1 84 ? -8.575 13.214 18.820 1.00 88.00 84 VAL A O 1
ATOM 569 N N . ASP A 1 85 ? -8.353 11.667 17.203 1.00 87.56 85 ASP A N 1
ATOM 570 C CA . ASP A 1 85 ? -8.840 12.508 16.110 1.00 87.56 85 ASP A CA 1
ATOM 571 C C . ASP A 1 85 ? -10.287 12.966 16.352 1.00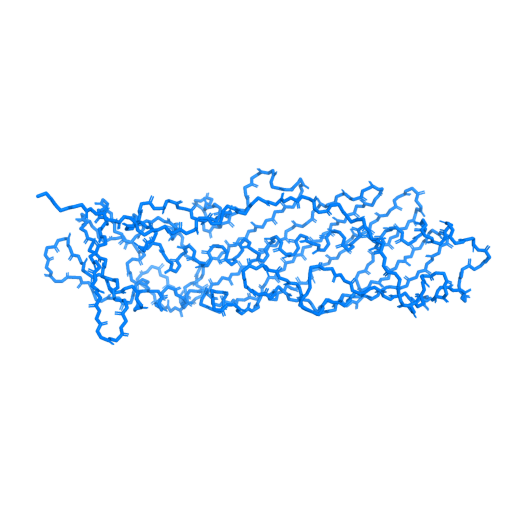 87.56 85 ASP A C 1
ATOM 573 O O . ASP A 1 85 ? -10.566 14.168 16.313 1.00 87.56 85 ASP A O 1
ATOM 577 N N . ALA A 1 86 ? -11.180 12.051 16.744 1.00 88.25 86 ALA A N 1
ATOM 578 C CA . ALA A 1 86 ? -12.556 12.384 17.108 1.00 88.25 86 ALA A CA 1
ATOM 579 C C . ALA A 1 86 ? -12.632 13.380 18.278 1.00 88.25 86 ALA A C 1
ATOM 581 O O . ALA A 1 86 ? -13.391 14.348 18.224 1.00 88.25 86 ALA A O 1
ATOM 582 N N . ALA A 1 87 ? -11.818 13.187 19.319 1.00 86.50 87 ALA A N 1
ATOM 583 C CA . ALA A 1 87 ? -11.788 14.070 20.482 1.00 86.50 87 ALA A CA 1
ATOM 584 C C . ALA A 1 87 ? -11.252 15.477 20.160 1.00 86.50 87 ALA A C 1
ATOM 586 O O . ALA A 1 87 ? -11.619 16.446 20.830 1.00 86.50 87 ALA A O 1
ATOM 587 N N . LEU A 1 88 ? -10.394 15.592 19.142 1.00 85.25 88 LEU A N 1
ATOM 588 C CA . LEU A 1 88 ? -9.874 16.858 18.622 1.00 85.25 88 LEU A CA 1
ATOM 589 C C . LEU A 1 88 ? -10.797 17.502 17.574 1.00 85.25 88 LEU A C 1
ATOM 591 O O . LEU A 1 88 ? -10.502 18.603 17.109 1.00 85.25 88 LEU A O 1
ATOM 595 N N . GLY A 1 89 ? -11.899 16.844 17.197 1.00 83.06 89 GLY A N 1
ATOM 596 C CA . GLY A 1 89 ? -12.780 17.300 16.120 1.00 83.06 89 GLY A CA 1
ATOM 597 C C . GLY A 1 89 ? -12.123 17.246 14.738 1.00 83.06 89 GLY A C 1
ATOM 598 O O . GLY A 1 89 ? -12.546 17.956 13.827 1.00 83.06 89 GLY A O 1
ATOM 599 N N . VAL A 1 90 ? -11.078 16.431 14.579 1.00 80.19 90 VAL A N 1
ATOM 600 C CA . VAL A 1 90 ? -10.418 16.184 13.298 1.00 80.19 90 VAL A CA 1
ATOM 601 C C . VAL A 1 90 ? -11.106 14.977 12.673 1.00 80.19 90 VAL A C 1
ATOM 603 O O . VAL A 1 90 ? -10.969 13.856 13.152 1.00 80.19 90 VAL A O 1
ATOM 606 N N . ALA A 1 91 ? -11.895 15.200 11.626 1.00 63.34 91 ALA A N 1
ATOM 607 C CA . ALA A 1 91 ? -12.534 14.108 10.905 1.00 63.34 91 ALA A CA 1
ATOM 608 C C . ALA A 1 91 ? -11.564 13.494 9.887 1.00 63.34 91 ALA A C 1
ATOM 610 O O . ALA A 1 91 ? -10.926 14.232 9.138 1.00 63.34 91 ALA A O 1
ATOM 611 N N . GLY A 1 92 ? -11.509 12.157 9.860 1.00 56.16 92 GLY A N 1
ATOM 612 C CA . GLY A 1 92 ? -11.042 11.344 8.734 1.00 56.16 92 GLY A CA 1
ATOM 613 C C . GLY A 1 92 ? -9.721 11.791 8.118 1.00 56.16 92 GLY A C 1
ATOM 614 O O . GLY A 1 92 ? -9.701 12.472 7.094 1.00 56.16 92 GLY A O 1
ATOM 615 N N . ARG A 1 93 ? -8.595 11.363 8.693 1.00 62.78 93 ARG A N 1
ATOM 616 C CA . ARG A 1 93 ? -7.330 11.415 7.956 1.00 62.78 93 ARG A CA 1
ATOM 617 C C . ARG A 1 93 ? -7.310 10.234 6.981 1.00 62.78 93 ARG A C 1
ATOM 619 O O . ARG A 1 93 ? -7.619 9.115 7.360 1.00 62.78 93 ARG A O 1
ATOM 626 N N . GLY A 1 94 ? -6.912 10.462 5.739 1.00 61.00 94 GLY A N 1
ATOM 627 C CA . GLY A 1 94 ? -6.412 9.386 4.885 1.00 61.00 94 GLY A CA 1
ATOM 628 C C . GLY A 1 94 ? -7.401 8.817 3.876 1.00 61.00 94 GLY A C 1
ATOM 629 O O . GLY A 1 94 ? -8.139 7.890 4.166 1.00 61.00 94 GLY A O 1
ATOM 630 N N . GLY A 1 95 ? -7.249 9.298 2.642 1.00 80.31 95 GLY A N 1
ATOM 631 C CA . GLY A 1 95 ? -7.011 8.453 1.475 1.00 80.31 95 GLY A CA 1
ATOM 632 C C . GLY A 1 95 ? -8.063 7.401 1.148 1.00 80.31 95 GLY A C 1
ATOM 633 O O . GLY A 1 95 ? -8.820 7.594 0.208 1.00 80.31 95 GLY A O 1
ATOM 634 N N . LEU A 1 96 ? -8.054 6.273 1.858 1.00 91.38 96 LEU A N 1
ATOM 635 C CA . LEU A 1 96 ? -8.897 5.126 1.542 1.00 91.38 96 LEU A CA 1
ATOM 636 C C . LEU A 1 96 ? -10.280 5.255 2.194 1.00 91.38 96 LEU A C 1
ATOM 638 O O . LEU A 1 96 ? -10.401 5.606 3.365 1.00 91.38 96 LEU A O 1
ATOM 642 N N . VAL A 1 97 ? -11.322 4.922 1.437 1.00 93.00 97 VAL A N 1
ATOM 643 C CA . VAL A 1 97 ? -12.724 5.011 1.859 1.00 93.00 97 VAL A CA 1
ATOM 644 C C . VAL A 1 97 ? -13.310 3.610 1.958 1.00 93.00 97 VAL A C 1
ATOM 646 O O . VAL A 1 97 ? -13.156 2.814 1.033 1.00 93.00 97 VAL A O 1
ATOM 649 N N . PHE A 1 98 ? -13.988 3.305 3.063 1.00 94.88 98 PHE A N 1
ATOM 650 C CA . PHE A 1 98 ? -14.688 2.033 3.220 1.00 94.88 98 PHE A CA 1
ATOM 651 C C . PHE A 1 98 ? -15.827 1.906 2.195 1.00 94.88 98 PHE A C 1
ATOM 653 O O . PHE A 1 98 ? -16.650 2.810 2.054 1.00 94.88 98 PHE A O 1
ATOM 660 N N . ASP A 1 99 ? -15.892 0.785 1.478 1.00 93.81 99 ASP A N 1
ATOM 661 C CA . ASP A 1 99 ? -16.852 0.563 0.388 1.00 93.81 99 ASP A CA 1
ATOM 662 C C . ASP A 1 99 ? -18.200 -0.026 0.845 1.00 93.81 99 ASP A C 1
ATOM 664 O O . ASP A 1 99 ? -19.094 -0.260 0.027 1.00 93.81 99 ASP A O 1
ATOM 668 N N . GLY A 1 100 ? -18.353 -0.270 2.150 1.00 92.69 100 GLY A N 1
ATOM 669 C CA . GLY A 1 100 ? -19.530 -0.916 2.732 1.00 92.69 100 GLY A CA 1
ATOM 670 C C . GLY A 1 100 ? -19.543 -2.444 2.601 1.00 92.69 100 GLY A C 1
ATOM 671 O O . GLY A 1 100 ? -20.546 -3.060 2.957 1.00 92.69 100 GLY A O 1
ATOM 672 N N . LYS A 1 101 ? -18.476 -3.046 2.062 1.00 91.19 101 LYS A N 1
ATOM 673 C CA . LYS A 1 101 ? -18.316 -4.480 1.771 1.00 91.19 101 LYS A CA 1
ATOM 674 C C . LYS A 1 101 ? -16.891 -4.939 2.105 1.00 91.19 101 LYS A C 1
ATOM 676 O O . LYS A 1 101 ? -16.218 -5.597 1.311 1.00 91.19 101 LYS A O 1
ATOM 681 N N . ASP A 1 102 ? -16.443 -4.565 3.298 1.00 94.38 102 ASP A N 1
ATOM 682 C CA . ASP A 1 102 ? -15.237 -5.089 3.948 1.00 94.38 102 ASP A CA 1
ATOM 683 C C . ASP A 1 102 ? -13.900 -4.583 3.363 1.00 94.38 102 ASP A C 1
ATOM 685 O O . ASP A 1 102 ? -12.829 -5.009 3.803 1.00 94.38 102 ASP A O 1
ATOM 689 N N . THR A 1 103 ? -13.936 -3.647 2.405 1.00 96.75 103 THR A N 1
ATOM 690 C CA . THR A 1 103 ? -12.741 -3.130 1.719 1.00 96.75 103 THR A CA 1
ATOM 691 C C . THR A 1 103 ? -12.629 -1.611 1.840 1.00 96.75 103 THR A C 1
ATOM 693 O O . THR A 1 103 ? -13.607 -0.881 1.700 1.00 96.75 103 THR A O 1
ATOM 696 N N . TYR A 1 104 ? -11.412 -1.112 2.047 1.00 96.19 104 TYR A N 1
ATOM 697 C CA . TYR A 1 104 ? -11.066 0.305 1.954 1.00 96.19 104 TYR A CA 1
ATOM 698 C C . TYR A 1 104 ? -10.422 0.573 0.599 1.00 96.19 104 TYR A C 1
ATOM 700 O O . TYR A 1 104 ? -9.437 -0.077 0.254 1.00 96.19 104 TYR A O 1
ATOM 708 N N . ARG A 1 105 ? -10.957 1.523 -0.166 1.00 94.94 105 ARG A N 1
ATOM 709 C CA . ARG A 1 105 ? -10.553 1.770 -1.556 1.00 94.94 105 ARG A CA 1
ATOM 710 C C . ARG A 1 105 ? -9.994 3.165 -1.751 1.00 94.94 105 ARG A C 1
ATOM 712 O O . ARG A 1 105 ? -10.496 4.121 -1.158 1.00 94.94 105 ARG A O 1
ATOM 719 N N . SER A 1 106 ? -9.000 3.302 -2.621 1.00 91.75 106 SER A N 1
ATOM 720 C CA . SER A 1 106 ? -8.555 4.616 -3.085 1.00 91.75 106 SER A CA 1
ATOM 721 C C . SER A 1 106 ? -9.713 5.355 -3.766 1.00 91.75 106 SER A C 1
ATOM 723 O O . SER A 1 106 ? -10.488 4.720 -4.489 1.00 91.75 106 SER A O 1
ATOM 725 N N . PRO A 1 107 ? -9.864 6.677 -3.573 1.00 82.00 107 PRO A N 1
ATOM 726 C CA . PRO A 1 107 ? -10.973 7.416 -4.148 1.00 82.00 107 PRO A CA 1
ATOM 727 C C . PRO A 1 107 ? -10.875 7.403 -5.677 1.00 82.00 107 PRO A C 1
ATOM 729 O O . PRO A 1 107 ? -9.767 7.446 -6.218 1.00 82.00 107 PRO A O 1
ATOM 732 N N . PRO A 1 108 ? -12.009 7.413 -6.395 1.00 68.62 108 PRO A N 1
ATOM 733 C CA . PRO A 1 108 ? -11.994 7.557 -7.842 1.00 68.62 108 PRO A CA 1
ATOM 734 C C . PRO A 1 108 ? -11.226 8.819 -8.266 1.00 68.62 108 PRO A C 1
ATOM 736 O O . PRO A 1 108 ? -11.501 9.912 -7.772 1.00 68.62 108 PRO A O 1
ATOM 739 N N . GLY A 1 109 ? -10.291 8.674 -9.208 1.00 58.84 109 GLY A N 1
ATOM 740 C CA . GLY A 1 109 ? -9.595 9.802 -9.834 1.00 58.84 109 GLY A CA 1
ATOM 741 C C . GLY A 1 109 ? -8.305 10.274 -9.155 1.00 58.84 109 GLY A C 1
ATOM 742 O O . GLY A 1 109 ? -7.787 11.310 -9.565 1.00 58.84 109 GLY A O 1
ATOM 743 N N . SER A 1 110 ? -7.758 9.551 -8.168 1.00 63.22 110 SER A N 1
ATOM 744 C CA . SER A 1 110 ? -6.437 9.880 -7.603 1.00 63.22 110 SER A CA 1
ATOM 745 C C . SER A 1 110 ? -5.309 9.754 -8.636 1.00 63.22 110 SER A C 1
ATOM 747 O O . SER A 1 110 ? -4.464 10.640 -8.713 1.00 63.22 110 SER A O 1
ATOM 749 N N . VAL A 1 111 ? -5.347 8.709 -9.468 1.00 67.19 111 VAL A N 1
ATOM 750 C CA . VAL A 1 111 ? -4.552 8.511 -10.693 1.00 67.19 111 VAL A CA 1
ATOM 751 C C . VAL A 1 111 ? -5.420 7.659 -11.626 1.00 67.19 111 VAL A C 1
ATOM 753 O O . VAL A 1 111 ? -6.032 6.694 -11.175 1.00 67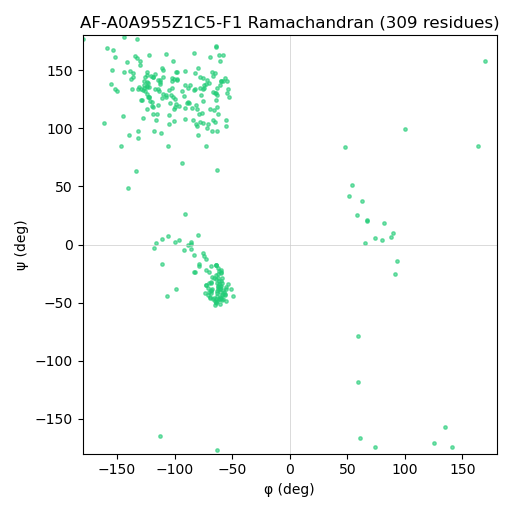.19 111 VAL A O 1
ATOM 756 N N . ALA A 1 112 ? -5.571 8.037 -12.897 1.00 75.62 112 ALA A N 1
ATOM 757 C CA . ALA A 1 112 ? -6.431 7.289 -13.818 1.00 75.62 112 ALA A CA 1
ATOM 758 C C . ALA A 1 112 ? -5.875 5.871 -14.028 1.00 75.62 112 ALA A C 1
ATOM 760 O O . ALA A 1 112 ? -4.725 5.747 -14.421 1.00 75.62 112 ALA A O 1
ATOM 761 N N . GLY A 1 113 ? -6.686 4.841 -13.763 1.00 83.19 113 GLY A N 1
ATOM 762 C CA . GLY A 1 113 ? -6.325 3.426 -13.939 1.00 83.19 113 GLY A CA 1
ATOM 763 C C . GLY A 1 113 ? -5.710 2.751 -12.705 1.00 83.19 113 GLY A C 1
ATOM 764 O O . GLY A 1 113 ? -5.894 1.550 -12.520 1.00 83.19 113 GLY A O 1
ATOM 765 N N . THR A 1 114 ? -5.090 3.510 -11.798 1.00 89.00 114 THR A N 1
ATOM 766 C CA . THR A 1 114 ? -4.478 2.969 -10.573 1.00 89.00 114 THR A CA 1
ATOM 767 C C . THR A 1 114 ? -5.445 2.965 -9.392 1.00 89.00 114 THR A C 1
ATOM 769 O O . THR A 1 114 ? -6.005 4.000 -9.026 1.00 89.00 114 THR A O 1
ATOM 772 N N . ASN A 1 115 ? -5.592 1.807 -8.745 1.00 92.56 115 ASN A N 1
ATOM 773 C CA . ASN A 1 115 ? -6.489 1.608 -7.608 1.00 92.56 115 ASN A CA 1
ATOM 774 C C . ASN A 1 115 ? -5.792 0.806 -6.509 1.00 92.56 115 ASN A C 1
ATOM 776 O O . ASN A 1 115 ? -5.052 -0.137 -6.791 1.00 92.56 115 ASN A O 1
ATOM 780 N N . MET A 1 116 ? -6.083 1.134 -5.255 1.00 94.62 116 MET A N 1
ATOM 781 C CA . MET A 1 116 ? -5.653 0.362 -4.097 1.00 94.62 116 MET A CA 1
ATOM 782 C C . MET A 1 116 ? -6.864 -0.079 -3.284 1.00 94.62 116 MET A C 1
ATOM 784 O O . MET A 1 116 ? -7.651 0.760 -2.848 1.00 94.62 116 MET A O 1
ATOM 788 N N . ASP A 1 117 ? -6.939 -1.380 -3.029 1.00 96.31 117 ASP A N 1
ATOM 789 C CA . ASP A 1 117 ? -7.895 -2.014 -2.134 1.00 96.31 117 ASP A CA 1
ATOM 790 C C . ASP A 1 117 ? -7.136 -2.522 -0.896 1.00 96.31 117 ASP A C 1
ATOM 792 O O . ASP A 1 117 ? -6.123 -3.215 -1.009 1.00 96.31 117 ASP A O 1
ATOM 796 N N . ALA A 1 118 ? -7.616 -2.197 0.301 1.00 97.31 118 ALA A N 1
ATOM 797 C CA . ALA A 1 118 ? -7.078 -2.693 1.561 1.00 97.31 118 ALA A CA 1
ATOM 798 C C . ALA A 1 118 ? -8.166 -3.389 2.379 1.00 97.31 118 ALA A C 1
ATOM 800 O O . ALA A 1 118 ? -9.277 -2.878 2.520 1.00 97.31 118 ALA A O 1
ATOM 801 N N . THR A 1 119 ? -7.832 -4.536 2.961 1.00 98.31 119 THR A N 1
ATOM 802 C CA . THR A 1 119 ? -8.688 -5.264 3.901 1.00 98.31 119 THR A CA 1
ATOM 803 C C . THR A 1 119 ? -8.039 -5.285 5.276 1.00 98.31 119 THR A C 1
ATOM 805 O O . THR A 1 119 ? -6.818 -5.421 5.411 1.00 98.31 119 THR A O 1
ATOM 808 N N . LEU A 1 120 ? -8.866 -5.143 6.311 1.00 98.44 120 LEU A N 1
ATOM 809 C CA . LEU A 1 120 ? -8.440 -5.219 7.705 1.00 98.44 120 LEU A CA 1
ATOM 810 C C . LEU A 1 120 ? -8.885 -6.555 8.289 1.00 98.44 120 LEU A C 1
ATOM 812 O O . LEU A 1 120 ? -10.031 -6.953 8.104 1.00 98.44 120 LEU A O 1
ATOM 816 N N . HIS A 1 121 ? -7.985 -7.245 8.979 1.00 98.62 121 HIS A N 1
ATOM 817 C CA . HIS A 1 121 ? -8.195 -8.600 9.472 1.00 98.62 121 HIS A CA 1
ATOM 818 C C . HIS A 1 121 ? -8.075 -8.674 10.991 1.00 98.62 121 HIS A C 1
ATOM 820 O O . HIS A 1 121 ? -7.247 -7.997 11.616 1.00 98.62 121 HIS A O 1
ATOM 826 N N . LEU A 1 122 ? -8.885 -9.550 11.578 1.00 98.50 122 LEU A N 1
ATOM 827 C CA . LEU A 1 122 ? -8.927 -9.792 13.008 1.00 98.50 122 LEU A CA 1
ATOM 828 C C . LEU A 1 122 ? -7.598 -10.358 13.529 1.00 98.50 122 LEU A C 1
ATOM 830 O O . LEU A 1 122 ? -7.118 -11.373 13.021 1.00 98.50 122 LEU A O 1
ATOM 834 N N . PRO A 1 123 ? -7.006 -9.767 14.582 1.00 97.31 123 PRO A N 1
ATOM 835 C CA . PRO A 1 123 ? -5.773 -10.294 15.163 1.00 97.31 123 PRO A CA 1
ATOM 836 C C . PRO A 1 123 ? -5.992 -11.500 16.083 1.00 97.31 123 PRO A C 1
ATOM 838 O O . PRO A 1 123 ? -5.048 -12.221 16.395 1.00 97.31 123 PRO A O 1
ATOM 841 N N . LYS A 1 124 ? -7.226 -11.699 16.548 1.00 97.31 124 LYS A N 1
ATOM 842 C CA . LYS A 1 124 ? -7.647 -12.746 17.482 1.00 97.31 124 LYS A CA 1
ATOM 843 C C . LYS A 1 124 ? -9.128 -13.053 17.260 1.00 97.31 124 LYS A C 1
ATOM 845 O O . LYS A 1 124 ? -9.818 -12.269 16.615 1.00 97.31 124 LYS A O 1
ATOM 850 N N . ASP A 1 125 ? -9.605 -14.148 17.839 1.00 97.81 125 ASP A N 1
ATOM 851 C CA . ASP A 1 125 ? -11.033 -14.459 17.889 1.00 97.81 125 ASP A CA 1
ATOM 852 C C . ASP A 1 125 ? -11.818 -13.354 18.615 1.00 97.81 125 ASP A C 1
ATOM 854 O O . ASP A 1 125 ? -11.360 -12.821 19.631 1.00 97.81 125 ASP A O 1
ATOM 858 N N . THR A 1 126 ? -13.002 -13.045 18.091 1.00 96.44 126 THR A N 1
ATOM 859 C CA . THR A 1 126 ? -13.975 -12.106 18.659 1.00 96.44 126 THR A CA 1
ATOM 860 C C . THR A 1 126 ? -15.372 -12.728 18.663 1.00 96.44 126 THR A C 1
ATOM 862 O O . THR A 1 126 ? -15.590 -13.823 18.136 1.00 96.44 126 THR A O 1
ATOM 865 N N . ALA A 1 127 ? -16.360 -12.027 19.215 1.00 95.62 127 ALA A N 1
ATOM 866 C CA . ALA A 1 127 ? -17.761 -12.435 19.130 1.00 95.62 127 ALA A CA 1
ATOM 867 C C . ALA A 1 127 ? -18.314 -12.440 17.689 1.00 95.62 127 ALA A C 1
ATOM 869 O O . ALA A 1 127 ? -19.349 -13.056 17.440 1.00 95.62 127 ALA A O 1
ATOM 870 N N . PHE A 1 128 ? -17.647 -11.762 16.748 1.00 95.50 128 PHE A N 1
ATOM 871 C CA . PHE A 1 128 ? -18.108 -11.588 15.366 1.00 95.50 128 PHE A CA 1
ATOM 872 C C . PHE A 1 128 ? -17.203 -12.243 14.311 1.00 95.50 128 PHE A C 1
ATOM 874 O O . PHE A 1 128 ? -17.506 -12.144 13.125 1.00 95.50 128 PHE A O 1
ATOM 881 N N . GLY A 1 129 ? -16.119 -12.918 14.707 1.00 97.44 129 GLY A N 1
ATOM 882 C CA . GLY A 1 129 ? -15.225 -13.594 13.767 1.00 97.44 129 GLY A CA 1
ATOM 883 C C . GLY A 1 129 ? -14.051 -14.316 14.424 1.00 97.44 129 GLY A C 1
ATOM 884 O O . GLY A 1 129 ? -13.865 -14.298 15.643 1.00 97.44 129 GLY A O 1
ATOM 885 N N . LYS A 1 130 ? -13.257 -14.990 13.598 1.00 98.44 130 LYS A N 1
ATOM 886 C CA . LYS A 1 130 ? -12.029 -15.697 13.968 1.00 98.44 130 LYS A CA 1
ATOM 887 C C . LYS A 1 130 ? -10.794 -14.887 13.613 1.00 98.44 130 LYS A C 1
ATOM 889 O O . LYS A 1 130 ? -10.828 -14.014 12.750 1.00 98.44 130 LYS A O 1
ATOM 894 N N . ALA A 1 131 ? -9.681 -15.187 14.279 1.00 98.19 131 ALA A N 1
ATOM 895 C CA . ALA A 1 131 ? -8.393 -14.611 13.908 1.00 98.19 131 ALA A CA 1
ATOM 896 C C . ALA A 1 131 ? -8.109 -14.831 12.406 1.00 98.19 131 ALA A C 1
ATOM 898 O O . ALA A 1 131 ? -8.153 -15.961 11.923 1.00 98.19 131 ALA A O 1
ATOM 899 N N . GLY A 1 132 ? -7.798 -13.754 11.684 1.00 97.94 132 GLY A N 1
ATOM 900 C CA . GLY A 1 132 ? -7.587 -13.753 10.233 1.00 97.94 132 GLY A CA 1
ATOM 901 C C . GLY A 1 132 ? -8.823 -13.418 9.392 1.00 97.94 132 GLY A C 1
ATOM 902 O O . GLY A 1 132 ? -8.658 -13.080 8.219 1.00 97.94 132 GLY A O 1
ATOM 903 N N . ASP A 1 133 ? -10.032 -13.433 9.959 1.00 98.38 133 ASP A N 1
ATOM 904 C CA . ASP A 1 133 ? -11.238 -13.019 9.232 1.00 98.38 133 ASP A CA 1
ATOM 905 C C . ASP A 1 133 ? -11.203 -11.517 8.929 1.00 98.38 133 ASP A C 1
ATOM 907 O O . ASP A 1 133 ? -10.648 -10.724 9.697 1.00 98.38 133 ASP A O 1
ATOM 911 N N . VAL A 1 134 ? -11.805 -11.122 7.805 1.00 98.31 134 VAL A N 1
ATOM 912 C CA . VAL A 1 134 ? -11.945 -9.709 7.430 1.00 98.31 134 VAL A CA 1
ATOM 913 C C . VAL A 1 134 ? -12.940 -9.025 8.371 1.00 98.31 134 VAL A C 1
ATOM 915 O O . VAL A 1 134 ? -13.970 -9.594 8.726 1.00 98.31 134 VAL A O 1
ATOM 918 N N . ILE A 1 135 ? -12.630 -7.797 8.777 1.00 98.12 135 ILE A N 1
ATOM 919 C CA . ILE A 1 135 ? -13.480 -6.969 9.633 1.00 98.12 135 ILE A CA 1
ATOM 920 C C . ILE A 1 135 ? -14.572 -6.311 8.769 1.00 98.12 135 ILE A C 1
ATOM 922 O O . ILE A 1 135 ? -14.236 -5.487 7.916 1.00 98.12 135 ILE A O 1
ATOM 926 N N . PRO A 1 136 ? -15.869 -6.613 8.989 1.00 96.38 136 PRO A N 1
ATOM 927 C CA . PRO A 1 136 ? -16.926 -6.273 8.035 1.00 96.38 136 PRO A CA 1
ATO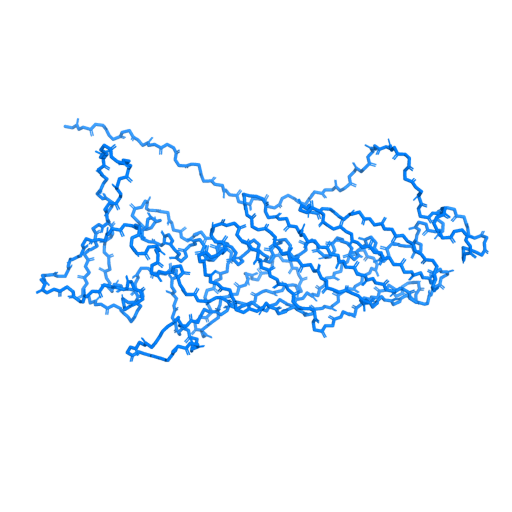M 928 C C . PRO A 1 136 ? -17.576 -4.898 8.268 1.00 96.38 136 PRO A C 1
ATOM 930 O O . PRO A 1 136 ? -18.755 -4.682 7.985 1.00 96.38 136 PRO A O 1
ATOM 933 N N . PHE A 1 137 ? -16.849 -3.959 8.871 1.00 95.31 137 PHE A N 1
ATOM 934 C CA . PHE A 1 137 ? -17.366 -2.632 9.210 1.00 95.31 137 PHE A CA 1
ATOM 935 C C . PHE A 1 137 ? -16.262 -1.571 9.231 1.00 95.31 137 PHE A C 1
ATOM 937 O O . PHE A 1 137 ? -15.072 -1.874 9.331 1.00 95.31 137 PHE A O 1
ATOM 944 N N . ASP A 1 138 ? -16.682 -0.309 9.149 1.00 95.81 138 ASP A N 1
ATOM 945 C CA . ASP A 1 138 ? -15.787 0.837 9.019 1.00 95.81 138 ASP A CA 1
ATOM 946 C C . ASP A 1 138 ? -15.137 1.230 10.357 1.00 95.81 138 ASP A C 1
ATOM 948 O O . ASP A 1 138 ? -15.765 1.848 11.222 1.00 95.81 138 ASP A O 1
ATOM 952 N N . LEU A 1 139 ? -13.855 0.914 10.521 1.00 95.69 139 LEU A N 1
ATOM 953 C CA . LEU A 1 139 ? -13.048 1.250 11.694 1.00 95.69 139 LEU A CA 1
ATOM 954 C C . LEU A 1 139 ? -12.632 2.724 11.755 1.00 95.69 139 LEU A C 1
ATOM 956 O O . LEU A 1 139 ? -12.078 3.141 12.774 1.00 95.69 139 LEU A O 1
ATOM 960 N N . LEU A 1 140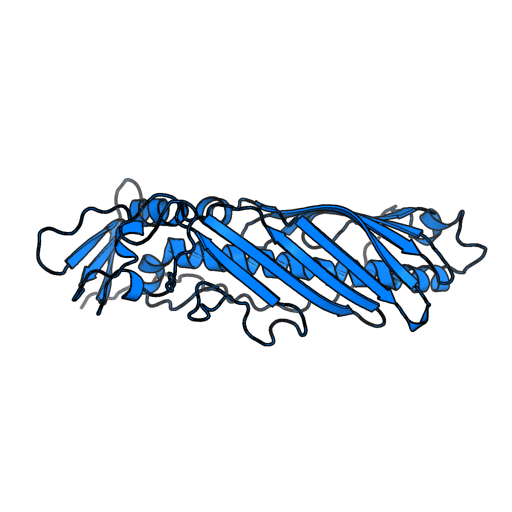 ? -12.904 3.508 10.706 1.00 94.25 140 LEU A N 1
ATOM 961 C CA . LEU A 1 140 ? -12.677 4.954 10.665 1.00 94.25 140 LEU A CA 1
ATOM 962 C C . LEU A 1 140 ? -13.851 5.756 11.240 1.00 94.25 140 LEU A C 1
ATOM 964 O O . LEU A 1 140 ? -13.802 6.987 11.265 1.00 94.25 140 LEU A O 1
ATOM 968 N N . THR A 1 141 ? -14.896 5.088 11.735 1.00 92.62 141 THR A N 1
ATOM 969 C CA . THR A 1 141 ? -16.025 5.743 12.403 1.00 92.62 141 THR A CA 1
ATOM 970 C C . THR A 1 141 ? -16.091 5.352 13.873 1.00 92.62 141 THR A C 1
ATOM 972 O O . THR A 1 141 ? -16.011 4.180 14.236 1.00 92.62 141 THR A O 1
ATOM 975 N N . VAL A 1 142 ? -16.283 6.342 14.750 1.00 93.44 142 VAL A N 1
ATOM 976 C CA . VAL A 1 142 ? -16.490 6.088 16.188 1.00 93.44 142 VAL A CA 1
ATOM 977 C C . VAL A 1 142 ? -17.757 5.255 16.422 1.00 93.44 142 VAL A C 1
ATOM 979 O O . VAL A 1 142 ? -17.781 4.429 17.332 1.00 93.44 142 VAL A O 1
ATOM 982 N N . GLU A 1 143 ? -18.770 5.416 15.566 1.00 94.25 143 GLU A N 1
ATOM 983 C CA . GLU A 1 143 ? -20.042 4.683 15.617 1.00 94.25 143 GLU A CA 1
ATOM 984 C C . GLU A 1 143 ? -19.871 3.158 15.523 1.00 94.25 143 GLU A C 1
ATOM 986 O O . GLU A 1 143 ? -20.640 2.418 16.138 1.00 94.25 143 GLU A O 1
ATOM 991 N N . SER A 1 144 ? -18.824 2.666 14.849 1.00 95.62 144 SER A N 1
ATOM 992 C CA . SER A 1 144 ? -18.505 1.230 14.829 1.00 95.62 144 SER A CA 1
ATOM 993 C C . SER A 1 144 ? -18.132 0.675 16.205 1.00 95.62 144 SER A C 1
ATOM 995 O O . SER A 1 144 ? -18.326 -0.515 16.460 1.00 95.62 144 SER A O 1
ATOM 997 N N . TYR A 1 145 ? -17.621 1.517 17.105 1.00 96.12 145 TYR A N 1
ATOM 998 C CA . TYR A 1 145 ? -17.225 1.145 18.467 1.00 96.12 145 TYR A CA 1
ATOM 999 C C . TYR A 1 145 ? -18.300 1.500 19.494 1.00 96.12 145 TYR A C 1
ATOM 1001 O O . TYR A 1 145 ? -18.530 0.750 20.441 1.00 96.12 145 TYR A O 1
ATOM 1009 N N . PHE A 1 146 ? -18.962 2.640 19.309 1.00 95.75 146 PHE A N 1
ATOM 1010 C CA . PHE A 1 146 ? -19.914 3.216 20.249 1.00 95.75 146 PHE A CA 1
ATOM 1011 C C . PHE A 1 146 ? -21.037 3.903 19.477 1.00 95.75 146 PHE A C 1
ATOM 1013 O O . PHE A 1 146 ? -20.808 4.945 18.869 1.00 95.75 146 PHE A O 1
ATOM 1020 N N . LYS A 1 147 ? -22.254 3.358 19.519 1.00 95.00 147 LYS A N 1
ATOM 1021 C CA . LYS A 1 147 ? -23.381 3.968 18.809 1.00 95.00 147 LYS A CA 1
ATOM 1022 C C . LYS A 1 147 ? -23.876 5.222 19.521 1.00 95.00 147 LYS A C 1
ATOM 1024 O O . LYS A 1 147 ? -24.033 5.210 20.747 1.00 95.00 147 LYS A O 1
ATOM 1029 N N . GLY A 1 148 ? -24.175 6.272 18.765 1.00 92.81 148 GLY A N 1
ATOM 1030 C CA . GLY A 1 148 ? -24.611 7.567 19.288 1.00 92.81 148 GLY A CA 1
ATOM 1031 C C . GLY A 1 148 ? -23.539 8.233 20.150 1.00 92.81 148 GLY A C 1
ATOM 1032 O O . GLY A 1 148 ? -23.858 8.808 21.196 1.00 92.81 148 GLY A O 1
ATOM 1033 N N . ALA A 1 149 ? -22.270 8.087 19.766 1.00 91.88 149 ALA A N 1
ATOM 1034 C CA . ALA A 1 149 ? -21.150 8.504 20.594 1.00 91.88 149 ALA A CA 1
ATOM 1035 C C . ALA A 1 149 ? -20.997 10.027 20.670 1.00 91.88 149 ALA A C 1
ATOM 1037 O O . ALA A 1 149 ? -21.094 10.754 19.682 1.00 91.88 149 ALA A O 1
ATOM 1038 N N . ASN A 1 150 ? -20.634 10.509 21.856 1.00 89.94 150 ASN A N 1
ATOM 1039 C CA . ASN A 1 150 ? -20.058 11.831 22.060 1.00 89.94 150 ASN A CA 1
ATOM 1040 C C . ASN A 1 150 ? -18.666 11.668 22.673 1.00 89.94 150 ASN A C 1
ATOM 1042 O O . ASN A 1 150 ? -18.523 11.108 23.761 1.00 89.94 150 ASN A O 1
ATOM 1046 N N . VAL A 1 151 ? -17.649 12.152 21.962 1.00 88.31 151 VAL A N 1
ATOM 1047 C CA . VAL A 1 151 ? -16.241 12.013 22.345 1.00 88.31 151 VAL A CA 1
ATOM 1048 C C . VAL A 1 151 ? -15.710 13.359 22.826 1.00 88.31 151 VAL A C 1
ATOM 1050 O O . VAL A 1 151 ? -15.836 14.370 22.134 1.00 88.31 151 VAL A O 1
ATOM 1053 N N . LYS A 1 152 ? -15.093 13.380 24.009 1.00 85.69 152 LYS A N 1
ATOM 1054 C CA . LYS A 1 152 ? -14.426 14.560 24.572 1.00 85.69 152 LYS A CA 1
ATOM 1055 C C . LYS A 1 152 ? -13.033 14.193 25.071 1.00 85.69 152 LYS A C 1
ATOM 1057 O O . LYS A 1 152 ? -12.864 13.214 25.792 1.00 85.69 152 LYS A O 1
ATOM 1062 N N . ALA A 1 153 ? -12.039 15.008 24.728 1.00 80.12 153 ALA A N 1
ATOM 1063 C CA . ALA A 1 153 ? -10.710 14.900 25.320 1.00 80.12 153 ALA A CA 1
ATOM 1064 C C . ALA A 1 153 ? -10.709 15.497 26.734 1.00 80.12 153 ALA A C 1
ATOM 1066 O O . ALA A 1 153 ? -11.077 16.658 26.931 1.00 80.12 153 ALA A O 1
ATOM 1067 N N . GLU A 1 154 ? -10.218 14.726 27.697 1.00 79.31 154 GLU A N 1
ATOM 1068 C CA . GLU A 1 154 ? -9.836 15.188 29.027 1.00 79.31 154 GLU A CA 1
ATOM 1069 C C . GLU A 1 154 ? -8.308 15.078 29.129 1.00 79.31 154 GLU A C 1
ATOM 1071 O O . GLU A 1 154 ? -7.732 14.012 29.345 1.00 79.31 154 GLU A O 1
ATOM 1076 N N . GLY A 1 155 ? -7.623 16.194 28.874 1.00 63.25 155 GLY A N 1
ATOM 1077 C CA . GLY A 1 155 ? -6.164 16.251 28.926 1.00 63.25 155 GLY A CA 1
ATOM 1078 C C . GLY A 1 155 ? -5.652 16.457 30.350 1.00 63.25 155 GLY A C 1
ATOM 1079 O O . GLY A 1 155 ? -6.116 17.359 31.049 1.00 63.25 155 GLY A O 1
ATOM 1080 N N . GLY A 1 156 ? -4.654 15.665 30.747 1.00 55.69 156 GLY A N 1
ATOM 1081 C CA . GLY A 1 156 ? -3.848 15.890 31.944 1.00 55.69 156 GLY A CA 1
ATOM 1082 C C . GLY A 1 156 ? -2.362 15.949 31.589 1.00 55.69 156 GLY A C 1
ATOM 1083 O O . GLY A 1 156 ? -1.857 15.132 30.822 1.00 55.69 156 GLY A O 1
ATOM 1084 N N . ILE A 1 157 ? -1.635 16.918 32.146 1.00 48.56 157 ILE A N 1
ATOM 1085 C CA . ILE A 1 157 ? -0.167 16.886 32.138 1.00 48.56 157 ILE A CA 1
ATOM 1086 C C . ILE A 1 157 ? 0.254 16.175 33.422 1.00 48.56 157 ILE A C 1
ATOM 1088 O O . ILE A 1 157 ? -0.053 16.646 34.516 1.00 48.56 157 ILE A O 1
ATOM 1092 N N . SER A 1 158 ? 0.927 15.034 33.291 1.00 51.12 158 SER A N 1
ATOM 1093 C CA . SER A 1 158 ? 1.520 14.307 34.415 1.00 51.12 158 SER A CA 1
ATOM 1094 C C . SER A 1 158 ? 3.043 14.444 34.400 1.00 51.12 158 SER A C 1
ATOM 1096 O O . SER A 1 158 ? 3.640 14.814 33.388 1.00 51.12 158 SER A O 1
ATOM 1098 N N . THR A 1 159 ? 3.696 14.122 35.515 1.00 39.84 159 THR A N 1
ATOM 1099 C CA . THR A 1 159 ? 5.166 14.119 35.630 1.00 39.84 159 THR A CA 1
ATOM 1100 C C . THR A 1 159 ? 5.846 13.085 34.725 1.00 39.84 159 THR A C 1
ATOM 1102 O O . THR A 1 159 ? 7.035 13.213 34.449 1.00 39.84 159 THR A O 1
ATOM 1105 N N . SER A 1 160 ? 5.101 12.096 34.228 1.00 56.38 160 SER A N 1
ATOM 1106 C CA . SER A 1 160 ? 5.536 11.068 33.273 1.00 56.38 160 SER A CA 1
ATOM 1107 C C . SER A 1 160 ? 5.197 11.399 31.809 1.00 56.38 160 SER A C 1
ATOM 1109 O O . SER A 1 160 ? 5.464 10.585 30.927 1.00 56.38 160 SER A O 1
ATOM 1111 N N . GLY A 1 161 ? 4.637 12.584 31.534 1.00 59.41 161 GLY A N 1
ATOM 1112 C CA . GLY A 1 161 ? 4.299 13.057 30.189 1.00 59.41 161 GLY A CA 1
ATOM 1113 C C . GLY A 1 161 ? 2.836 13.479 30.030 1.00 59.41 161 GLY A C 1
ATOM 1114 O O . GLY A 1 161 ? 2.076 13.585 30.998 1.00 59.41 161 GLY A O 1
ATOM 1115 N N . VAL A 1 162 ? 2.440 13.736 28.781 1.00 63.94 162 VAL A N 1
ATOM 1116 C CA . VAL A 1 162 ? 1.054 14.067 28.415 1.00 63.94 162 VAL A CA 1
ATOM 1117 C C . VAL A 1 162 ? 0.226 12.782 28.428 1.00 63.94 162 VAL A C 1
ATOM 1119 O O . VAL A 1 162 ? 0.448 11.903 27.595 1.00 63.94 162 VAL A O 1
ATOM 1122 N N . SER A 1 163 ? -0.728 12.670 29.354 1.00 70.56 163 SER A N 1
ATOM 1123 C CA . SER A 1 163 ? -1.745 11.620 29.315 1.00 70.56 163 SER A CA 1
ATOM 1124 C C . SER A 1 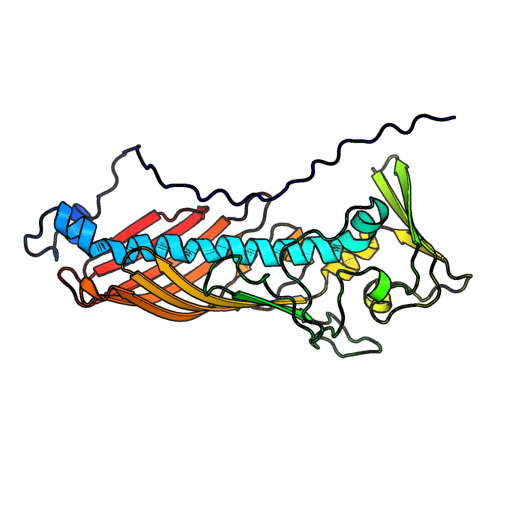163 ? -3.026 12.193 28.715 1.00 70.56 163 SER A C 1
ATOM 1126 O O . SER A 1 163 ? -3.591 13.182 29.189 1.00 70.56 163 SER A O 1
ATOM 1128 N N . VAL A 1 164 ? -3.469 11.587 27.616 1.00 77.75 164 VAL A N 1
ATOM 1129 C CA . VAL A 1 164 ? -4.734 11.938 26.969 1.00 77.75 164 VAL A CA 1
ATOM 1130 C C . VAL A 1 164 ? -5.757 10.894 27.385 1.00 77.75 164 VAL A C 1
ATOM 1132 O O . VAL A 1 164 ? -5.698 9.750 26.927 1.00 77.75 164 VAL A O 1
ATOM 1135 N N . LYS A 1 165 ? -6.678 11.293 28.265 1.00 86.88 165 LYS A N 1
ATOM 1136 C CA . LYS A 1 165 ? -7.873 10.510 28.568 1.00 86.88 165 LYS A CA 1
ATOM 1137 C C . LYS A 1 165 ? -8.979 10.952 27.630 1.00 86.88 165 LYS A C 1
ATOM 1139 O O . LYS A 1 165 ? -9.153 12.142 27.370 1.00 86.88 165 LYS A O 1
ATOM 1144 N N . ILE A 1 166 ? -9.715 9.994 27.096 1.00 89.06 166 ILE A N 1
ATOM 1145 C CA . ILE A 1 166 ? -10.788 10.261 26.148 1.00 89.06 166 ILE A CA 1
ATOM 1146 C C . ILE A 1 166 ? -12.068 9.757 26.780 1.00 89.06 166 ILE A C 1
ATOM 1148 O O . ILE A 1 166 ? -12.247 8.559 26.986 1.00 89.06 166 ILE A O 1
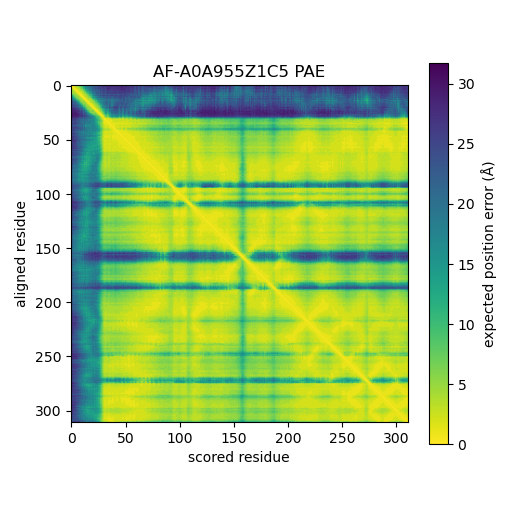ATOM 1152 N N . LYS A 1 167 ? -12.945 10.692 27.117 1.00 91.50 167 LYS A N 1
ATOM 1153 C CA . LYS A 1 167 ? -14.251 10.392 27.670 1.00 91.50 167 LYS A CA 1
ATOM 1154 C C . LYS A 1 167 ? -15.226 10.180 26.520 1.00 91.50 167 LYS A C 1
ATOM 1156 O O . LYS A 1 167 ? -15.408 11.072 25.689 1.00 91.50 167 LYS A O 1
ATOM 1161 N N . VAL A 1 168 ? -15.841 9.005 26.475 1.00 92.31 168 VAL A N 1
ATOM 1162 C CA . 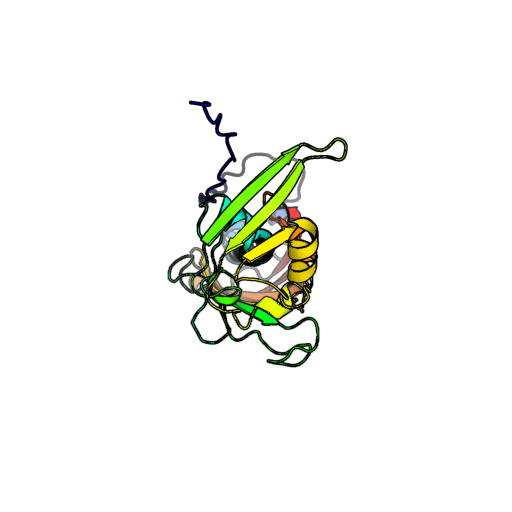VAL A 1 168 ? -16.835 8.636 25.466 1.00 92.31 168 VAL A CA 1
ATOM 1163 C C . VAL A 1 168 ? -18.144 8.335 26.173 1.00 92.31 168 VAL A C 1
ATOM 1165 O O . VAL A 1 168 ? -18.210 7.406 26.971 1.00 92.31 168 VAL A O 1
ATOM 1168 N N . THR A 1 169 ? -19.189 9.101 25.877 1.00 94.00 169 THR A N 1
ATOM 1169 C CA . THR A 1 169 ? -20.567 8.736 26.239 1.00 94.00 169 THR A CA 1
ATOM 1170 C C . THR A 1 169 ? -21.259 8.155 25.020 1.00 94.00 169 THR A C 1
ATOM 1172 O O . THR A 1 169 ? -21.039 8.652 23.919 1.00 94.00 169 THR A O 1
ATOM 1175 N N . TYR A 1 170 ? -22.093 7.140 25.195 1.00 95.69 170 TYR A N 1
ATOM 1176 C CA . TYR A 1 170 ? -22.691 6.399 24.084 1.00 95.69 170 TYR A CA 1
ATOM 1177 C C . TYR A 1 170 ? -24.126 5.962 24.402 1.00 95.69 170 TYR A C 1
ATOM 1179 O O . TYR A 1 170 ? -24.655 6.251 25.474 1.00 95.69 170 TYR A O 1
ATOM 1187 N N . GLN A 1 171 ? -24.793 5.305 23.459 1.00 95.12 171 GLN A N 1
ATOM 1188 C CA . GLN A 1 171 ? -26.111 4.695 23.664 1.00 95.12 171 GLN A CA 1
ATOM 1189 C C . GLN A 1 171 ? -25.995 3.175 23.748 1.00 95.12 171 GLN A C 1
ATOM 1191 O O . GLN A 1 171 ? -26.559 2.562 24.651 1.00 95.12 171 GLN A O 1
ATOM 1196 N N . GLU A 1 172 ? -25.208 2.585 22.847 1.00 94.38 172 GLU A N 1
ATOM 1197 C CA . GLU A 1 172 ? -24.943 1.147 22.773 1.00 94.38 172 GLU A CA 1
ATOM 1198 C C . GLU A 1 172 ? -23.478 0.891 22.403 1.00 94.38 172 GLU A C 1
ATOM 1200 O O . GLU A 1 172 ? -22.825 1.732 21.780 1.00 94.38 172 GLU A O 1
ATOM 1205 N N . LEU A 1 173 ? -22.964 -0.291 22.746 1.00 95.06 173 LEU A N 1
ATOM 1206 C CA . LEU A 1 173 ? -21.675 -0.748 22.232 1.00 95.06 173 LEU A CA 1
ATOM 1207 C C . LEU A 1 173 ? -21.829 -1.190 20.773 1.00 95.06 173 LEU A C 1
ATOM 1209 O O . LEU A 1 173 ? -22.762 -1.915 20.421 1.00 95.06 173 LEU A O 1
ATOM 1213 N N . GLY A 1 174 ? -20.909 -0.741 19.926 1.00 95.12 174 GLY A N 1
ATOM 1214 C CA . GLY A 1 174 ? -20.785 -1.207 18.552 1.00 95.12 174 GLY A CA 1
ATOM 1215 C C . GLY A 1 174 ? -19.985 -2.515 18.465 1.00 95.12 174 GLY A C 1
ATOM 1216 O O . GLY A 1 174 ? -19.294 -2.888 19.418 1.00 95.12 174 GLY A O 1
ATOM 1217 N N . PRO A 1 175 ? -20.044 -3.222 17.324 1.00 93.00 175 PRO A N 1
ATOM 1218 C CA . PRO A 1 175 ? -19.340 -4.494 17.145 1.00 93.00 175 PRO A CA 1
ATOM 1219 C C . PRO A 1 175 ? -17.813 -4.354 17.258 1.00 93.00 175 PRO A C 1
ATOM 1221 O O . PRO A 1 175 ? -17.143 -5.278 17.714 1.00 93.00 175 PRO A O 1
ATOM 1224 N N . ALA A 1 176 ? -17.251 -3.188 16.922 1.00 96.25 176 ALA A N 1
ATOM 1225 C CA . ALA A 1 176 ? -15.816 -2.938 17.008 1.00 96.25 176 ALA A CA 1
ATOM 1226 C C . ALA A 1 176 ? -15.313 -2.744 18.450 1.00 96.25 176 ALA A C 1
ATOM 1228 O O . ALA A 1 176 ? -14.102 -2.715 18.661 1.00 96.25 176 ALA A O 1
ATOM 1229 N N . PHE A 1 177 ? -16.194 -2.612 19.453 1.00 96.44 177 PHE A N 1
ATOM 1230 C CA . PHE A 1 177 ? -15.787 -2.359 20.843 1.00 96.44 177 PHE A CA 1
ATOM 1231 C C . PHE A 1 177 ? -14.798 -3.410 21.370 1.00 96.44 177 PHE A C 1
ATOM 1233 O O . PHE A 1 177 ? -13.833 -3.075 22.054 1.00 96.44 177 PHE A O 1
ATOM 1240 N N . GLU A 1 178 ? -14.987 -4.680 21.007 1.00 95.69 178 GLU A N 1
ATOM 1241 C CA . GLU A 1 178 ? -14.111 -5.775 21.441 1.00 95.69 178 GLU A CA 1
ATOM 1242 C C . GLU A 1 178 ? -12.658 -5.613 20.948 1.00 95.69 178 GLU A C 1
ATOM 1244 O O . GLU A 1 178 ? -11.711 -6.064 21.606 1.00 95.69 178 GLU A O 1
ATOM 1249 N N . LEU A 1 179 ? -12.456 -4.895 19.834 1.00 96.94 179 LEU A N 1
ATOM 1250 C CA . LEU A 1 179 ? -11.131 -4.578 19.289 1.00 96.94 179 LEU A CA 1
ATOM 1251 C C . LEU A 1 179 ? -10.347 -3.604 20.173 1.00 96.94 179 LEU A C 1
ATOM 1253 O O . LEU A 1 179 ? -9.123 -3.555 20.080 1.00 96.94 179 LEU A O 1
ATOM 1257 N N . LEU A 1 180 ? -11.018 -2.877 21.072 1.00 96.06 180 LEU A N 1
ATOM 1258 C CA . LEU A 1 180 ? -10.363 -1.986 22.035 1.00 96.06 180 LEU A CA 1
ATOM 1259 C C . LEU A 1 180 ? -9.639 -2.758 23.145 1.00 96.06 180 LEU A C 1
ATOM 1261 O O . LEU A 1 180 ? -8.866 -2.167 23.896 1.00 96.06 180 LEU A O 1
ATOM 1265 N N . GLY A 1 181 ? -9.890 -4.068 23.273 1.00 91.75 181 GLY A N 1
ATOM 1266 C CA . GLY A 1 181 ? -9.285 -4.902 24.314 1.00 91.75 181 GLY A CA 1
ATOM 1267 C C . GLY A 1 181 ? -9.744 -4.544 25.729 1.00 91.75 181 GLY A C 1
ATOM 1268 O O . GLY A 1 181 ? -9.056 -4.867 26.696 1.00 91.75 181 GLY A O 1
ATOM 1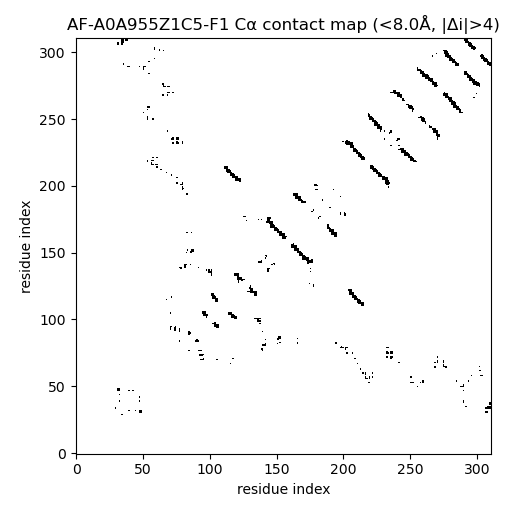269 N N . LEU A 1 182 ? -10.887 -3.867 25.849 1.00 91.38 182 LEU A N 1
ATOM 1270 C CA . LEU A 1 182 ? -11.475 -3.451 27.115 1.00 91.38 182 LEU A CA 1
ATOM 1271 C C . LEU A 1 182 ? -12.570 -4.425 27.544 1.00 91.38 182 LEU A C 1
ATOM 1273 O O . LEU A 1 182 ? -13.297 -4.973 26.716 1.00 91.38 182 LEU A O 1
ATOM 1277 N N . SER A 1 183 ? -12.729 -4.593 28.853 1.00 86.62 183 SER A N 1
ATOM 1278 C CA . SER A 1 183 ? -13.933 -5.216 29.401 1.00 86.62 183 SER A CA 1
ATOM 1279 C C . SER A 1 183 ? -15.138 -4.311 29.153 1.00 86.62 183 SER A C 1
ATOM 1281 O O . SER A 1 183 ? -15.022 -3.085 29.232 1.00 86.62 183 SER A O 1
ATOM 1283 N N . ALA A 1 184 ? -16.303 -4.910 28.895 1.00 83.06 184 ALA A N 1
ATOM 1284 C CA . ALA A 1 184 ? -17.550 -4.162 28.789 1.00 83.06 184 ALA A CA 1
ATOM 1285 C C . ALA A 1 184 ? -17.764 -3.301 30.055 1.00 83.06 184 ALA A C 1
ATOM 1287 O O . ALA A 1 184 ? -17.563 -3.807 31.167 1.00 83.06 184 ALA A O 1
ATOM 1288 N N . PRO A 1 185 ? -18.145 -2.017 29.925 1.00 83.75 185 PRO A N 1
ATOM 1289 C CA . PRO A 1 185 ? -18.358 -1.156 31.082 1.00 83.75 185 PRO A CA 1
ATOM 1290 C C . PRO A 1 185 ? -19.501 -1.691 31.950 1.00 83.75 185 PRO A C 1
ATOM 1292 O O . PRO A 1 185 ? -20.558 -2.051 31.443 1.00 83.75 185 PRO A O 1
ATOM 1295 N N . ALA A 1 186 ? -19.296 -1.730 33.268 1.00 73.88 186 ALA A N 1
ATOM 1296 C CA . ALA A 1 186 ? -20.308 -2.192 34.225 1.00 73.88 186 ALA A CA 1
ATOM 1297 C C . ALA A 1 186 ? -21.327 -1.101 34.621 1.00 73.88 186 ALA A C 1
ATOM 1299 O O . ALA A 1 186 ? -22.281 -1.383 35.342 1.00 73.88 186 ALA A O 1
ATOM 1300 N N . GLY A 1 187 ? -21.081 0.151 34.221 1.00 68.44 187 GLY A N 1
ATOM 1301 C CA . GLY A 1 187 ? -21.801 1.347 34.662 1.00 68.44 187 GLY A CA 1
ATOM 1302 C C . GLY A 1 187 ? -22.638 2.008 33.557 1.00 68.44 187 GLY A C 1
ATOM 1303 O O . GLY A 1 187 ? -22.893 1.379 32.532 1.00 68.44 187 GLY A O 1
ATOM 1304 N N . PRO A 1 188 ? -23.088 3.266 33.757 1.00 69.62 188 PRO A N 1
ATOM 1305 C CA . PRO A 1 188 ? -23.862 3.998 32.748 1.00 69.62 188 PRO A CA 1
ATOM 1306 C C . PRO A 1 188 ? -23.078 4.109 31.434 1.00 69.62 188 PRO A C 1
ATOM 1308 O O . PRO A 1 188 ? -21.868 3.914 31.452 1.00 69.62 188 PRO A O 1
ATOM 1311 N N . ASN A 1 189 ? -23.762 4.428 30.324 1.00 88.00 189 ASN A N 1
ATOM 1312 C CA . ASN A 1 189 ? -23.216 4.489 28.958 1.00 88.00 189 ASN A CA 1
ATOM 1313 C C . ASN A 1 189 ? -22.112 5.557 28.767 1.00 88.00 189 ASN A C 1
ATOM 1315 O O . ASN A 1 189 ? -22.264 6.550 28.051 1.00 88.00 189 ASN A O 1
ATOM 1319 N N . GLU A 1 190 ? -21.000 5.361 29.456 1.00 91.31 190 GLU A N 1
ATOM 1320 C CA . GLU A 1 190 ? -19.848 6.226 29.568 1.00 91.31 190 GLU A CA 1
ATOM 1321 C C . GLU A 1 190 ? -18.617 5.355 29.831 1.00 91.31 190 GLU A C 1
ATOM 1323 O O . GLU A 1 190 ? -18.619 4.470 30.689 1.00 91.31 190 GLU A O 1
ATOM 1328 N N . VAL A 1 191 ? -17.542 5.624 29.100 1.00 91.75 191 VAL A N 1
ATOM 1329 C CA . VAL A 1 191 ? -16.245 4.984 29.297 1.00 91.75 191 VAL A CA 1
ATOM 1330 C C . VAL A 1 191 ? -15.136 6.019 29.178 1.00 91.75 191 VAL A C 1
ATOM 1332 O O . VAL A 1 191 ? -15.184 6.924 28.342 1.00 91.75 191 VAL A O 1
ATOM 1335 N N . THR A 1 192 ? -14.115 5.872 30.016 1.00 91.31 192 THR A N 1
ATOM 1336 C CA . THR A 1 192 ? -12.866 6.618 29.883 1.00 91.31 192 THR A CA 1
ATOM 1337 C C . THR A 1 192 ? -11.835 5.717 29.231 1.00 91.31 192 THR A C 1
ATOM 1339 O O . THR A 1 192 ? -11.444 4.693 29.790 1.00 91.31 192 THR A O 1
ATOM 1342 N N . LEU A 1 193 ? -11.396 6.111 28.043 1.00 91.19 193 LEU A N 1
ATOM 1343 C CA . LEU A 1 193 ? -10.355 5.442 27.287 1.00 91.19 193 LEU A CA 1
ATOM 1344 C C . LEU A 1 193 ? -9.010 6.091 27.599 1.00 91.19 193 LEU A C 1
ATOM 1346 O O . LEU A 1 193 ? -8.859 7.312 27.543 1.00 91.19 193 LEU A O 1
ATOM 1350 N N . GLU A 1 194 ? -8.013 5.265 27.879 1.00 89.56 194 GLU A N 1
ATOM 1351 C CA . GLU A 1 194 ? -6.619 5.694 27.869 1.00 89.56 194 GLU A CA 1
ATOM 1352 C C . GLU A 1 194 ? -6.097 5.518 26.438 1.00 89.56 194 GLU A C 1
ATOM 1354 O O . GLU A 1 194 ? -6.153 4.413 25.888 1.00 89.56 194 GLU A O 1
ATOM 1359 N N . ALA A 1 195 ? -5.599 6.595 25.822 1.00 86.75 195 ALA A N 1
ATOM 1360 C CA . ALA A 1 195 ? -5.229 6.577 24.404 1.00 86.75 195 ALA A CA 1
ATOM 1361 C C . ALA A 1 195 ? -4.188 5.490 24.076 1.00 86.75 195 ALA A C 1
ATOM 1363 O O . ALA A 1 195 ? -4.321 4.782 23.087 1.00 86.75 195 ALA A O 1
ATOM 1364 N N . GLN A 1 196 ? -3.185 5.307 24.939 1.00 88.25 196 GLN A N 1
ATOM 1365 C CA . GLN A 1 196 ? -2.085 4.363 24.711 1.00 88.25 196 GLN A CA 1
ATOM 1366 C C . GLN A 1 196 ? -2.533 2.886 24.683 1.00 88.25 196 GLN A C 1
ATOM 1368 O O . GLN A 1 196 ? -2.222 2.198 23.709 1.00 88.25 196 GLN A O 1
ATOM 1373 N N . PRO A 1 197 ? -3.271 2.366 25.687 1.00 91.31 197 PRO A N 1
ATOM 1374 C CA . PRO A 1 197 ? -3.848 1.025 25.611 1.00 91.31 197 PRO A CA 1
ATOM 1375 C C . PRO A 1 197 ? -4.739 0.800 24.388 1.00 91.31 197 PRO A C 1
ATOM 1377 O O . PRO A 1 197 ? -4.607 -0.234 23.738 1.00 91.31 197 PRO A O 1
ATOM 1380 N N . VAL A 1 198 ? -5.599 1.767 24.049 1.00 92.38 198 VAL A N 1
ATOM 1381 C CA . VAL A 1 198 ? -6.496 1.649 22.890 1.00 92.38 198 VAL A CA 1
ATOM 1382 C C . VAL A 1 198 ? -5.710 1.606 21.585 1.00 92.38 198 VAL A C 1
ATOM 1384 O O . VAL A 1 198 ? -5.914 0.692 20.789 1.00 92.38 198 VAL A O 1
ATOM 1387 N N . SER A 1 199 ? -4.764 2.527 21.385 1.00 92.00 199 SER A N 1
ATOM 1388 C CA . SER A 1 199 ? -3.898 2.513 20.208 1.00 92.00 199 SER A CA 1
ATOM 1389 C C . SER A 1 199 ? -3.133 1.198 20.104 1.00 92.00 199 SER A C 1
ATOM 1391 O O . SER A 1 199 ? -3.113 0.607 19.036 1.00 92.00 199 SER A O 1
ATOM 1393 N N . ARG A 1 200 ? -2.597 0.664 21.210 1.00 94.19 200 ARG A N 1
ATOM 1394 C CA . ARG A 1 200 ? -1.920 -0.644 21.210 1.00 94.19 200 ARG A CA 1
ATOM 1395 C C . ARG A 1 200 ? -2.845 -1.790 20.791 1.00 94.19 200 ARG A C 1
ATOM 1397 O O . ARG A 1 200 ? -2.402 -2.678 20.067 1.00 94.19 200 ARG A O 1
ATOM 1404 N N . ALA A 1 201 ? -4.093 -1.793 21.255 1.00 96.44 201 ALA A N 1
ATOM 1405 C CA . ALA A 1 201 ? -5.062 -2.821 20.890 1.00 96.44 201 ALA A CA 1
ATOM 1406 C C . ALA A 1 201 ? -5.409 -2.757 19.393 1.00 96.44 201 ALA A C 1
ATOM 1408 O O . ALA A 1 201 ? -5.356 -3.778 18.707 1.00 96.44 201 ALA A O 1
ATOM 1409 N N . LEU A 1 202 ? -5.667 -1.553 18.872 1.00 97.12 202 LEU A N 1
ATOM 1410 C CA . LEU A 1 202 ? -5.958 -1.327 17.453 1.00 97.12 202 LEU A CA 1
ATOM 1411 C C . LEU A 1 202 ? -4.739 -1.578 16.555 1.00 97.12 202 LEU A C 1
ATOM 1413 O O . LEU A 1 202 ? -4.890 -2.101 15.455 1.00 97.12 202 LEU A O 1
ATOM 1417 N N . SER A 1 203 ? -3.528 -1.298 17.039 1.00 97.31 203 SER A N 1
ATOM 1418 C CA . SER A 1 203 ? -2.274 -1.571 16.329 1.00 97.31 203 SER A CA 1
ATOM 1419 C C . SER A 1 203 ? -2.074 -3.049 16.003 1.00 97.31 203 SER A C 1
ATOM 1421 O O . SER A 1 203 ? -1.351 -3.353 15.062 1.00 97.31 203 SER A O 1
ATOM 1423 N N . ALA A 1 204 ? -2.700 -3.970 16.743 1.00 98.06 204 ALA A N 1
ATOM 1424 C CA . ALA A 1 204 ? -2.591 -5.401 16.473 1.00 98.06 204 ALA A CA 1
ATOM 1425 C C . ALA A 1 204 ? -3.365 -5.840 15.220 1.00 98.06 204 ALA A C 1
ATOM 1427 O O . ALA A 1 204 ? -3.052 -6.892 14.666 1.00 98.06 204 ALA A O 1
ATOM 1428 N N . ILE A 1 205 ? -4.366 -5.063 14.783 1.00 98.44 205 ILE A N 1
ATOM 1429 C CA . ILE A 1 205 ? -5.156 -5.348 13.579 1.00 98.44 205 ILE A CA 1
ATOM 1430 C C . ILE A 1 205 ? -4.209 -5.510 12.394 1.00 98.44 205 ILE A C 1
ATOM 1432 O O . ILE A 1 205 ? -3.206 -4.807 12.275 1.00 98.44 205 ILE A O 1
ATOM 1436 N N . LYS A 1 206 ? -4.520 -6.467 11.527 1.00 98.50 206 LYS A N 1
ATOM 1437 C CA . LYS A 1 206 ? -3.696 -6.752 10.360 1.00 98.50 206 LYS A CA 1
ATOM 1438 C C . LYS A 1 206 ? -4.267 -6.072 9.129 1.00 98.50 206 LYS A C 1
ATOM 1440 O O . LYS A 1 206 ? -5.478 -6.051 8.943 1.00 98.50 206 LYS A O 1
ATOM 1445 N N . LEU A 1 207 ? -3.397 -5.566 8.273 1.00 97.94 207 LEU A N 1
ATOM 1446 C CA . LEU A 1 207 ? -3.720 -5.000 6.975 1.00 97.94 207 LEU A CA 1
ATOM 1447 C C . LEU A 1 207 ? -3.148 -5.891 5.880 1.00 97.94 207 LEU A C 1
ATOM 1449 O O . LEU A 1 207 ? -2.007 -6.352 5.967 1.00 97.94 207 LEU A O 1
ATOM 1453 N N . ARG A 1 208 ? -3.943 -6.089 4.832 1.00 97.94 208 ARG A N 1
ATOM 1454 C CA . ARG A 1 208 ? -3.498 -6.626 3.549 1.00 97.94 208 ARG A CA 1
ATOM 1455 C C . ARG A 1 208 ? -3.936 -5.667 2.453 1.00 97.94 208 ARG A C 1
ATOM 1457 O O . ARG A 1 208 ? -5.077 -5.218 2.457 1.00 97.94 208 ARG A O 1
ATOM 1464 N N . ALA A 1 209 ? -3.041 -5.363 1.525 1.00 96.69 209 ALA A N 1
ATOM 1465 C CA . ALA A 1 209 ? -3.315 -4.486 0.400 1.00 96.69 209 ALA A CA 1
ATOM 1466 C C . ALA A 1 209 ? -3.192 -5.228 -0.929 1.00 96.69 209 ALA A C 1
ATOM 1468 O O . ALA A 1 209 ? -2.352 -6.118 -1.091 1.00 96.69 209 ALA A O 1
ATOM 1469 N N . LYS A 1 210 ? -4.018 -4.815 -1.884 1.00 96.50 210 LYS A N 1
ATOM 1470 C CA . LYS A 1 210 ? -3.890 -5.127 -3.300 1.00 96.50 210 LYS A CA 1
ATOM 1471 C C . LYS A 1 210 ? -3.895 -3.823 -4.078 1.00 96.50 210 LYS A C 1
ATOM 1473 O O . LYS A 1 210 ? -4.762 -2.982 -3.857 1.00 96.50 210 LYS A O 1
ATOM 1478 N N . THR A 1 211 ? -2.952 -3.668 -4.987 1.00 94.94 211 THR A N 1
ATOM 1479 C CA . THR A 1 211 ? -2.870 -2.495 -5.851 1.00 94.94 211 THR A CA 1
ATOM 1480 C C . THR A 1 211 ? -2.889 -2.956 -7.290 1.00 94.94 211 THR A C 1
ATOM 1482 O O . THR A 1 211 ? -2.073 -3.787 -7.674 1.00 94.94 211 THR A O 1
ATOM 1485 N N . HIS A 1 212 ? -3.796 -2.386 -8.069 1.00 95.06 212 HIS A N 1
ATOM 1486 C CA . HIS A 1 212 ? -3.780 -2.473 -9.517 1.00 95.06 212 HIS A CA 1
ATOM 1487 C C . HIS A 1 212 ? -3.217 -1.168 -10.060 1.00 95.06 212 HIS A C 1
ATOM 1489 O O . HIS A 1 212 ? -3.714 -0.098 -9.703 1.00 95.06 212 HIS A O 1
ATOM 1495 N N . VAL A 1 213 ? -2.203 -1.249 -10.908 1.00 94.00 213 VAL A N 1
ATOM 1496 C CA . VAL A 1 213 ? -1.670 -0.110 -11.651 1.00 94.00 213 VAL A CA 1
ATOM 1497 C C . VAL A 1 213 ? -2.005 -0.310 -13.119 1.00 94.00 213 VAL A C 1
ATOM 1499 O O . VAL A 1 213 ? -1.657 -1.340 -13.688 1.00 94.00 213 VAL A O 1
ATOM 1502 N N . ASP A 1 214 ? -2.651 0.689 -13.711 1.00 94.12 214 ASP A N 1
ATOM 1503 C CA . ASP A 1 214 ? -2.830 0.853 -15.155 1.00 94.12 214 ASP A CA 1
ATOM 1504 C C . ASP A 1 214 ? -2.444 2.294 -15.476 1.00 94.12 214 ASP A C 1
ATOM 1506 O O . ASP A 1 214 ? -3.230 3.227 -15.313 1.00 94.12 214 ASP A O 1
ATOM 1510 N N . ASP A 1 215 ? -1.171 2.483 -15.805 1.00 92.69 215 ASP A N 1
ATOM 1511 C CA . ASP A 1 215 ? -0.543 3.792 -15.873 1.00 92.69 215 ASP A CA 1
ATOM 1512 C C . ASP A 1 215 ? 0.036 4.053 -17.262 1.00 92.69 215 ASP A C 1
ATOM 1514 O O . ASP A 1 215 ? 0.717 3.219 -17.867 1.00 92.69 215 ASP A O 1
ATOM 1518 N N . LYS A 1 216 ? -0.214 5.263 -17.763 1.00 94.00 216 LYS A N 1
ATOM 1519 C CA . LYS A 1 216 ? 0.292 5.733 -19.048 1.00 94.00 216 LYS A CA 1
ATOM 1520 C C . LYS A 1 216 ? 1.253 6.891 -18.829 1.00 94.00 216 LYS A C 1
ATOM 1522 O O . LYS A 1 216 ? 0.846 8.003 -18.490 1.00 94.00 216 LYS A O 1
ATOM 1527 N N . LYS A 1 217 ? 2.526 6.650 -19.127 1.00 92.50 217 LYS A N 1
ATOM 1528 C CA . LYS A 1 217 ? 3.606 7.635 -19.027 1.00 92.50 217 LYS A CA 1
ATOM 1529 C C . LYS A 1 217 ? 4.161 7.894 -20.425 1.00 92.50 217 LYS A C 1
ATOM 1531 O O . LYS A 1 217 ? 4.790 7.039 -21.038 1.00 92.50 217 LYS A O 1
ATOM 1536 N N . GLY A 1 218 ? 3.849 9.065 -20.980 1.00 90.75 218 GLY A N 1
ATOM 1537 C CA . GLY A 1 218 ? 4.249 9.425 -22.343 1.00 90.75 218 GLY A CA 1
ATOM 1538 C C . GLY A 1 218 ? 3.703 8.455 -23.403 1.00 90.75 218 GLY A C 1
ATOM 1539 O O . GLY A 1 218 ? 2.488 8.350 -23.596 1.00 90.75 218 GLY A O 1
ATOM 1540 N N . ALA A 1 219 ? 4.615 7.786 -24.115 1.00 94.50 219 ALA A N 1
ATOM 1541 C CA . ALA A 1 219 ? 4.303 6.769 -25.127 1.00 94.50 219 ALA A CA 1
ATOM 1542 C C . ALA A 1 219 ? 4.261 5.338 -24.556 1.00 94.50 219 ALA A C 1
ATOM 1544 O O . ALA A 1 219 ? 3.930 4.398 -25.283 1.00 94.50 219 ALA A O 1
ATOM 1545 N N . SER A 1 220 ? 4.593 5.182 -23.275 1.00 97.50 220 SER A N 1
ATOM 1546 C CA . SER A 1 220 ? 4.647 3.902 -22.581 1.00 97.50 220 SER A CA 1
ATOM 1547 C C . SER A 1 220 ? 3.362 3.651 -21.788 1.00 97.50 220 SER A C 1
ATOM 1549 O O . SER A 1 220 ? 2.717 4.584 -21.300 1.00 97.50 220 SER A O 1
ATOM 1551 N N . ALA A 1 221 ? 2.986 2.382 -21.667 1.00 96.81 221 ALA A N 1
ATOM 1552 C CA . ALA A 1 221 ? 1.870 1.922 -20.847 1.00 96.81 221 ALA A CA 1
ATOM 1553 C C . ALA A 1 221 ? 2.324 0.752 -19.972 1.00 96.81 221 ALA A C 1
ATOM 1555 O O . ALA A 1 221 ? 2.993 -0.161 -20.469 1.00 96.81 221 ALA A O 1
ATOM 1556 N N . PHE A 1 222 ? 1.948 0.783 -18.696 1.00 96.38 222 PHE A N 1
ATOM 1557 C CA . PHE A 1 222 ? 2.319 -0.209 -17.695 1.00 96.38 222 PHE A CA 1
ATOM 1558 C C . PHE A 1 222 ? 1.076 -0.704 -16.978 1.00 96.38 222 PHE A C 1
ATOM 1560 O O . PHE A 1 222 ? 0.340 0.087 -16.397 1.00 96.38 222 PHE A O 1
ATOM 1567 N N . VAL A 1 223 ? 0.885 -2.021 -16.993 1.00 95.62 223 VAL A N 1
ATOM 1568 C CA . VAL A 1 223 ? -0.150 -2.682 -16.203 1.00 95.62 223 VAL A CA 1
ATOM 1569 C C . VAL A 1 223 ? 0.508 -3.691 -15.279 1.00 95.62 223 VAL A C 1
ATOM 1571 O O . VAL A 1 223 ? 1.250 -4.561 -15.749 1.00 95.62 223 VAL A O 1
ATOM 1574 N N . TYR A 1 224 ? 0.273 -3.570 -13.977 1.00 95.62 224 TYR A N 1
ATOM 1575 C CA . TYR A 1 224 ? 0.778 -4.521 -12.993 1.00 95.62 224 TYR A CA 1
ATOM 1576 C C . TYR A 1 224 ? -0.073 -4.575 -11.733 1.00 95.62 224 TYR A C 1
ATOM 1578 O O . TYR A 1 224 ? -0.664 -3.585 -11.309 1.00 95.62 224 TYR A O 1
ATOM 1586 N N . ASP A 1 225 ? -0.080 -5.752 -11.117 1.00 95.62 225 ASP A N 1
ATOM 1587 C CA . ASP A 1 225 ? -0.774 -6.015 -9.865 1.00 95.62 225 ASP A CA 1
ATOM 1588 C C . ASP A 1 225 ? 0.236 -6.295 -8.755 1.00 95.62 225 ASP A C 1
ATOM 1590 O O . ASP A 1 225 ? 1.255 -6.971 -8.949 1.00 95.62 225 ASP A O 1
ATOM 1594 N N . LEU A 1 226 ? -0.057 -5.755 -7.577 1.00 95.81 226 LEU A N 1
ATOM 1595 C CA . LEU A 1 226 ? 0.756 -5.896 -6.383 1.00 95.81 226 LEU A CA 1
ATOM 1596 C C . LEU A 1 226 ? -0.091 -6.410 -5.237 1.00 95.81 226 LEU A C 1
ATOM 1598 O O . LEU A 1 226 ? -1.211 -5.944 -5.019 1.00 95.81 226 LEU A O 1
ATOM 1602 N N . THR A 1 227 ? 0.485 -7.292 -4.433 1.00 96.50 227 THR A N 1
ATOM 1603 C CA . THR A 1 227 ? -0.128 -7.765 -3.194 1.00 96.50 227 THR A CA 1
ATOM 1604 C C . THR A 1 227 ? 0.832 -7.582 -2.032 1.00 96.50 227 THR A C 1
ATOM 1606 O O . THR A 1 227 ? 2.028 -7.839 -2.145 1.00 96.50 227 THR A O 1
ATOM 1609 N N . SER A 1 228 ? 0.337 -7.110 -0.891 1.00 95.94 228 SER A N 1
ATOM 1610 C CA . SER A 1 228 ? 1.134 -7.096 0.333 1.00 95.94 228 SER A CA 1
ATOM 1611 C C . SER A 1 228 ? 0.919 -8.391 1.122 1.00 95.94 228 SER A C 1
ATOM 1613 O O . SER A 1 228 ? -0.191 -8.937 1.121 1.00 95.94 228 SER A O 1
ATOM 1615 N N . PRO A 1 229 ? 1.926 -8.877 1.868 1.00 95.81 229 PRO A N 1
ATOM 1616 C CA . PRO A 1 229 ? 1.655 -9.793 2.965 1.00 95.81 229 PRO A CA 1
ATOM 1617 C C . PRO A 1 229 ? 0.825 -9.085 4.048 1.00 95.81 229 PRO A C 1
ATOM 1619 O O . PRO A 1 229 ? 0.647 -7.862 4.028 1.00 95.81 229 PRO A O 1
ATOM 1622 N N . GLU A 1 230 ? 0.326 -9.857 5.012 1.00 96.19 230 GLU A N 1
ATOM 1623 C CA . GLU A 1 230 ? -0.258 -9.276 6.221 1.00 96.19 230 GLU A CA 1
ATOM 1624 C C . GLU A 1 230 ? 0.813 -8.541 7.029 1.00 96.19 230 GLU A C 1
ATOM 1626 O O . GLU A 1 230 ? 1.863 -9.103 7.341 1.00 96.19 230 GLU A O 1
ATOM 1631 N N . THR A 1 231 ? 0.515 -7.303 7.408 1.00 96.56 231 THR A N 1
ATOM 1632 C CA . THR A 1 231 ? 1.309 -6.500 8.345 1.00 96.56 231 THR A CA 1
ATOM 1633 C C . THR A 1 231 ? 0.395 -5.934 9.420 1.00 96.56 231 THR A C 1
ATOM 1635 O O . THR A 1 231 ? -0.803 -5.794 9.184 1.00 96.56 231 THR A O 1
ATOM 1638 N N . THR A 1 232 ? 0.908 -5.633 10.609 1.00 97.56 232 THR A N 1
ATOM 1639 C CA . THR A 1 232 ? 0.073 -4.996 11.632 1.00 97.56 232 THR A CA 1
ATOM 1640 C C . THR A 1 232 ? -0.050 -3.494 11.370 1.00 97.56 232 THR A C 1
ATOM 1642 O O . THR A 1 232 ? 0.849 -2.873 10.799 1.00 97.56 232 THR A O 1
ATOM 1645 N N . LEU A 1 233 ? -1.156 -2.877 11.793 1.00 96.50 233 LEU A N 1
ATOM 1646 C CA . LEU A 1 233 ? -1.295 -1.419 11.710 1.00 96.50 233 LEU A CA 1
ATOM 1647 C C . LEU A 1 233 ? -0.200 -0.718 12.523 1.00 96.50 233 LEU A C 1
ATOM 1649 O O . LEU A 1 233 ? 0.313 0.314 12.094 1.00 96.50 233 LEU A O 1
ATOM 1653 N N . GLY A 1 234 ? 0.181 -1.303 13.664 1.00 95.12 234 GLY A N 1
ATOM 1654 C CA . GLY A 1 234 ? 1.262 -0.816 14.518 1.00 95.12 234 GLY A CA 1
ATOM 1655 C C . GLY A 1 234 ? 2.599 -0.735 13.795 1.00 95.12 234 GLY A C 1
ATOM 1656 O O . GLY A 1 234 ? 3.229 0.316 13.836 1.00 95.12 234 GLY A O 1
ATOM 1657 N N . ASP A 1 235 ? 2.982 -1.792 13.069 1.00 94.56 235 ASP A N 1
ATOM 1658 C CA . ASP A 1 235 ? 4.237 -1.807 12.309 1.00 94.56 235 ASP A CA 1
ATOM 1659 C C . ASP A 1 235 ? 4.304 -0.629 11.332 1.00 94.56 235 ASP A C 1
ATOM 1661 O O . ASP A 1 235 ? 5.331 0.035 11.236 1.00 94.56 235 ASP A O 1
ATOM 1665 N N . LEU A 1 236 ? 3.206 -0.325 10.633 1.00 92.62 236 LEU A N 1
ATOM 1666 C CA . LEU A 1 236 ? 3.157 0.800 9.696 1.00 92.62 236 LEU A CA 1
ATOM 1667 C C . LEU A 1 236 ? 3.222 2.154 10.416 1.00 92.62 236 LEU A C 1
ATOM 1669 O O . LEU A 1 236 ? 4.025 3.010 10.036 1.00 92.62 236 LEU A O 1
ATOM 1673 N N . VAL A 1 237 ? 2.437 2.324 11.485 1.00 91.06 237 VAL A N 1
ATOM 1674 C CA . VAL A 1 237 ? 2.401 3.559 12.291 1.00 91.06 237 VAL A CA 1
ATOM 1675 C C . VAL A 1 237 ? 3.765 3.879 12.907 1.00 91.06 237 VAL A C 1
ATOM 1677 O O . VAL A 1 237 ? 4.164 5.045 12.934 1.00 91.06 237 VAL A O 1
ATOM 1680 N N . ASP A 1 238 ? 4.510 2.858 13.329 1.00 91.06 238 ASP A N 1
ATOM 1681 C CA . ASP A 1 238 ? 5.840 2.996 13.930 1.00 91.06 238 ASP A CA 1
ATOM 1682 C C . ASP A 1 238 ? 6.958 3.204 12.883 1.00 91.06 238 ASP A C 1
ATOM 1684 O O . ASP A 1 238 ? 8.146 3.235 13.214 1.00 91.06 238 ASP A O 1
ATOM 1688 N N . GLY A 1 239 ? 6.595 3.402 11.608 1.00 88.19 239 GLY A N 1
ATOM 1689 C CA . GLY A 1 239 ? 7.536 3.656 10.515 1.00 88.19 239 GLY A CA 1
ATOM 1690 C C . GLY A 1 239 ? 8.174 2.391 9.940 1.00 88.19 239 GLY A C 1
ATOM 1691 O O . GLY A 1 239 ? 9.215 2.469 9.283 1.00 88.19 239 GLY A O 1
ATOM 1692 N N . GLY A 1 240 ? 7.565 1.232 10.184 1.00 91.75 240 GLY A N 1
ATOM 1693 C CA . GLY A 1 240 ? 7.912 -0.032 9.554 1.00 91.75 240 GLY A CA 1
ATOM 1694 C C . GLY A 1 240 ? 7.699 -0.013 8.041 1.00 91.75 240 GLY A C 1
ATOM 1695 O O . GLY A 1 240 ? 7.394 1.011 7.423 1.00 91.75 240 GLY A O 1
ATOM 1696 N N . SER A 1 241 ? 7.935 -1.164 7.418 1.00 92.50 241 SER A N 1
ATOM 1697 C CA . SER A 1 241 ? 7.889 -1.294 5.962 1.00 92.50 241 SER A CA 1
ATOM 1698 C C . SER A 1 241 ? 6.699 -2.122 5.497 1.00 92.50 241 SER A C 1
ATOM 1700 O O . SER A 1 241 ? 6.348 -3.115 6.128 1.00 92.50 241 SER A O 1
ATOM 1702 N N . LEU A 1 242 ? 6.122 -1.742 4.357 1.00 94.81 242 LEU A N 1
ATOM 1703 C CA . LEU A 1 242 ? 5.122 -2.524 3.639 1.00 94.81 242 LEU A CA 1
ATOM 1704 C C . LEU A 1 242 ? 5.780 -3.148 2.410 1.00 94.81 242 LEU A C 1
ATOM 1706 O O . LEU A 1 242 ? 6.166 -2.443 1.477 1.00 94.81 242 LEU A O 1
ATOM 1710 N N . ALA A 1 243 ? 5.926 -4.469 2.413 1.00 94.56 243 ALA A N 1
ATOM 1711 C CA . ALA A 1 243 ? 6.392 -5.190 1.238 1.00 94.56 243 ALA A CA 1
ATOM 1712 C C . ALA A 1 243 ? 5.281 -5.290 0.187 1.00 94.56 243 ALA A C 1
ATOM 1714 O O . ALA A 1 243 ? 4.117 -5.493 0.533 1.00 94.56 243 ALA A O 1
ATOM 1715 N N . PHE A 1 244 ? 5.660 -5.204 -1.086 1.00 92.69 244 PHE A N 1
ATOM 1716 C CA . PHE A 1 244 ? 4.777 -5.482 -2.213 1.00 92.69 244 PHE A CA 1
ATOM 1717 C C . PHE A 1 244 ? 5.362 -6.637 -3.018 1.00 92.69 244 PHE A C 1
ATOM 1719 O O . PHE A 1 244 ? 6.500 -6.556 -3.474 1.00 92.69 244 PHE A O 1
ATOM 1726 N N . ALA A 1 245 ? 4.594 -7.704 -3.192 1.00 94.69 245 ALA A N 1
ATOM 1727 C CA . ALA A 1 245 ? 4.876 -8.762 -4.147 1.00 94.69 245 ALA A CA 1
ATOM 1728 C C . ALA A 1 245 ? 4.253 -8.387 -5.494 1.00 94.69 245 ALA A C 1
ATOM 1730 O O . ALA A 1 245 ? 3.112 -7.935 -5.534 1.00 94.69 245 ALA A O 1
ATOM 1731 N N . LEU A 1 246 ? 5.012 -8.556 -6.575 1.00 95.25 246 LEU A N 1
ATOM 1732 C CA . LEU A 1 246 ? 4.543 -8.341 -7.940 1.00 95.25 246 LEU A CA 1
ATOM 1733 C C . LEU A 1 246 ? 3.939 -9.634 -8.484 1.00 95.25 246 LEU A C 1
ATOM 1735 O O . LEU A 1 246 ? 4.643 -10.640 -8.580 1.00 95.25 246 LEU A O 1
ATOM 1739 N N . ASP A 1 247 ? 2.671 -9.584 -8.886 1.00 89.44 247 ASP A N 1
ATOM 1740 C CA . ASP A 1 247 ? 1.991 -10.728 -9.510 1.00 89.44 247 ASP A CA 1
ATOM 1741 C C . ASP A 1 247 ? 2.322 -10.824 -11.014 1.00 89.44 247 ASP A C 1
ATOM 1743 O O . ASP A 1 247 ? 2.302 -11.901 -11.612 1.00 89.44 247 ASP A O 1
ATOM 1747 N N . GLY A 1 248 ? 2.701 -9.699 -11.622 1.00 81.38 248 GLY A N 1
ATOM 1748 C CA . GLY A 1 248 ? 3.218 -9.598 -12.983 1.00 81.38 248 GLY A CA 1
ATOM 1749 C C . GLY A 1 248 ? 3.297 -8.143 -13.434 1.00 81.38 248 GLY A C 1
ATOM 1750 O O . GLY A 1 248 ? 2.598 -7.290 -12.897 1.00 81.38 248 GLY A O 1
ATOM 1751 N N . VAL A 1 249 ? 4.140 -7.854 -14.429 1.00 89.94 249 VAL A N 1
ATOM 1752 C CA . VAL A 1 249 ? 4.165 -6.550 -15.106 1.00 89.94 249 VAL A CA 1
ATOM 1753 C C . VAL A 1 249 ? 4.098 -6.736 -16.610 1.00 89.94 249 VAL A C 1
ATOM 1755 O O . VAL A 1 249 ? 4.824 -7.550 -17.182 1.00 89.94 249 VAL A O 1
ATOM 1758 N N . ASN A 1 250 ? 3.235 -5.953 -17.243 1.00 90.81 250 ASN A N 1
ATOM 1759 C CA . ASN A 1 250 ? 3.173 -5.801 -18.682 1.00 90.81 250 ASN A CA 1
ATOM 1760 C C . ASN A 1 250 ? 3.466 -4.340 -19.023 1.00 90.81 250 ASN A C 1
ATOM 1762 O O . ASN A 1 250 ? 2.593 -3.479 -18.912 1.00 90.81 250 ASN A O 1
ATOM 1766 N N . GLY A 1 251 ? 4.715 -4.058 -19.387 1.00 95.69 251 GLY A N 1
ATOM 1767 C CA . GLY A 1 251 ? 5.119 -2.750 -19.883 1.00 95.69 251 GLY A CA 1
ATOM 1768 C C . GLY A 1 251 ? 5.269 -2.769 -21.396 1.00 95.69 251 GLY A C 1
ATOM 1769 O O . GLY A 1 251 ? 5.882 -3.679 -21.957 1.00 95.69 251 GLY A O 1
ATOM 1770 N N . THR A 1 252 ? 4.748 -1.757 -22.078 1.00 97.38 252 THR A N 1
ATOM 1771 C CA . THR A 1 252 ? 4.903 -1.627 -23.530 1.00 97.38 252 THR A CA 1
ATOM 1772 C C . THR A 1 252 ? 5.184 -0.193 -23.932 1.00 97.38 252 THR A C 1
ATOM 1774 O O . THR A 1 252 ? 4.703 0.750 -23.310 1.00 97.38 252 THR A O 1
ATOM 1777 N N . ARG A 1 253 ? 5.929 -0.044 -25.025 1.00 97.31 253 ARG A N 1
ATOM 1778 C CA . ARG A 1 253 ? 6.051 1.205 -25.770 1.00 97.31 253 ARG A CA 1
ATOM 1779 C C . ARG A 1 253 ? 5.849 0.892 -27.251 1.00 97.31 253 ARG A C 1
ATOM 1781 O O . ARG A 1 253 ? 6.737 0.382 -27.941 1.00 97.31 253 ARG A O 1
ATOM 1788 N N . SER A 1 254 ? 4.624 1.114 -27.716 1.00 95.69 254 SER A N 1
ATOM 1789 C CA . SER A 1 254 ? 4.134 0.586 -28.994 1.00 95.69 254 SER A CA 1
ATOM 1790 C C . SER A 1 254 ? 4.731 1.287 -30.215 1.00 95.69 254 SER A C 1
ATOM 1792 O O . SER A 1 254 ? 5.032 0.616 -31.201 1.00 95.69 254 SER A O 1
ATOM 1794 N N . ASP A 1 255 ? 4.999 2.595 -30.138 1.00 96.62 255 ASP A N 1
ATOM 1795 C CA . ASP A 1 255 ? 5.641 3.384 -31.205 1.00 96.62 255 ASP A CA 1
ATOM 1796 C C . ASP A 1 255 ? 7.056 2.890 -31.552 1.00 96.62 255 ASP A C 1
ATOM 1798 O O . ASP A 1 255 ? 7.539 3.097 -32.665 1.00 96.62 255 ASP A O 1
ATOM 1802 N N . ARG A 1 256 ? 7.710 2.194 -30.616 1.00 96.56 256 ARG A N 1
ATOM 1803 C CA . ARG A 1 256 ? 9.032 1.578 -30.796 1.00 96.56 256 ARG A CA 1
ATOM 1804 C C . ARG A 1 256 ? 9.008 0.054 -30.812 1.00 96.56 256 ARG A C 1
ATOM 1806 O O . ARG A 1 256 ? 10.074 -0.549 -30.898 1.00 96.56 256 ARG A O 1
ATOM 1813 N N . SER A 1 257 ? 7.830 -0.574 -30.758 1.00 97.69 257 SER A N 1
ATOM 1814 C CA . SER A 1 257 ? 7.695 -2.037 -30.661 1.00 97.69 257 SER A CA 1
ATOM 1815 C C . SER A 1 257 ? 8.533 -2.632 -29.517 1.00 97.69 257 SER A C 1
ATOM 1817 O O . SER A 1 257 ? 9.198 -3.653 -29.696 1.00 97.69 257 SER A O 1
ATOM 1819 N N . GLN A 1 258 ? 8.544 -1.959 -28.361 1.00 98.25 258 GLN A N 1
ATOM 1820 C CA . GLN A 1 258 ? 9.263 -2.397 -27.164 1.00 98.25 258 GLN A CA 1
ATOM 1821 C C . GLN A 1 258 ? 8.308 -3.020 -26.147 1.00 98.25 258 GLN A C 1
ATOM 1823 O O . GLN A 1 258 ? 7.191 -2.535 -25.941 1.00 98.25 258 GLN A O 1
ATOM 1828 N N . THR A 1 259 ? 8.787 -4.057 -25.469 1.00 98.12 259 THR A N 1
ATOM 1829 C CA . THR A 1 259 ? 8.130 -4.678 -24.315 1.00 98.12 259 THR A CA 1
ATOM 1830 C C . THR A 1 259 ? 9.078 -4.683 -23.124 1.00 98.12 259 THR A C 1
ATOM 1832 O O . THR A 1 259 ? 10.288 -4.825 -23.294 1.00 98.12 259 THR A O 1
ATOM 1835 N N . LEU A 1 260 ? 8.529 -4.524 -21.925 1.00 97.50 260 LEU A N 1
ATOM 1836 C CA . LEU A 1 260 ? 9.235 -4.510 -20.650 1.00 97.50 260 LEU A CA 1
ATOM 1837 C C . LEU A 1 260 ? 8.634 -5.584 -19.745 1.00 97.50 260 LEU A C 1
ATOM 1839 O O . LEU A 1 260 ? 7.421 -5.628 -19.539 1.00 97.50 260 LEU A O 1
ATOM 1843 N N . ALA A 1 261 ? 9.501 -6.420 -19.181 1.00 96.56 261 ALA A N 1
ATOM 1844 C CA . ALA A 1 261 ? 9.150 -7.407 -18.167 1.00 96.56 261 ALA A CA 1
ATOM 1845 C C . ALA A 1 261 ? 10.040 -7.237 -16.930 1.00 96.56 261 ALA A C 1
ATOM 1847 O O . ALA A 1 261 ? 11.228 -6.930 -17.054 1.00 96.56 261 ALA A O 1
ATOM 1848 N N . SER A 1 262 ? 9.488 -7.466 -15.737 1.00 96.12 262 SER A N 1
ATOM 1849 C CA . SER A 1 262 ? 10.281 -7.520 -14.507 1.00 96.12 262 SER A CA 1
ATOM 1850 C C . SER A 1 262 ? 11.096 -8.812 -14.465 1.00 96.12 262 SER A C 1
ATOM 1852 O O . SER A 1 262 ? 10.610 -9.887 -14.809 1.00 96.12 262 SER A O 1
ATOM 1854 N N . THR A 1 263 ? 12.348 -8.697 -14.039 1.00 96.25 263 THR A N 1
ATOM 1855 C CA . THR A 1 263 ? 13.266 -9.818 -13.795 1.00 96.25 263 THR A CA 1
ATOM 1856 C C . THR A 1 263 ? 13.577 -10.001 -12.314 1.00 96.25 263 THR A C 1
ATOM 1858 O O . THR A 1 263 ? 14.067 -11.056 -11.914 1.00 96.25 263 THR A O 1
ATOM 1861 N N . ARG A 1 264 ? 13.304 -8.980 -11.494 1.00 96.00 264 ARG A N 1
ATOM 1862 C CA . ARG A 1 264 ? 13.487 -8.986 -10.041 1.00 96.00 264 ARG A CA 1
ATOM 1863 C C . ARG A 1 264 ? 12.540 -7.976 -9.408 1.00 96.00 264 ARG A C 1
ATOM 1865 O O . ARG A 1 264 ? 12.431 -6.853 -9.899 1.00 96.00 264 ARG A O 1
ATOM 1872 N N . TRP A 1 265 ? 11.925 -8.354 -8.293 1.00 96.88 265 TRP A N 1
ATOM 1873 C CA . TRP A 1 265 ? 11.052 -7.477 -7.524 1.00 96.88 265 TRP A CA 1
ATOM 1874 C C . TRP A 1 265 ? 11.289 -7.663 -6.027 1.00 96.88 265 TRP A C 1
ATOM 1876 O O . TRP A 1 265 ? 10.744 -8.561 -5.392 1.00 96.88 265 TRP A O 1
ATOM 1886 N N . GLU A 1 266 ? 12.151 -6.822 -5.471 1.00 95.81 266 GLU A N 1
ATOM 1887 C CA . GLU A 1 266 ? 12.517 -6.829 -4.057 1.00 95.81 266 GLU A CA 1
ATOM 1888 C C . GLU A 1 266 ? 12.471 -5.394 -3.540 1.00 95.81 266 GLU A C 1
ATOM 1890 O O . GLU A 1 266 ? 13.499 -4.815 -3.197 1.00 95.81 266 GLU A O 1
ATOM 1895 N N . VAL A 1 267 ? 11.287 -4.785 -3.553 1.00 94.56 267 VAL A N 1
ATOM 1896 C CA . VAL A 1 267 ? 11.074 -3.406 -3.104 1.00 94.56 267 VAL A CA 1
ATOM 1897 C C . VAL A 1 267 ? 10.018 -3.363 -2.007 1.00 94.56 267 VAL A C 1
ATOM 1899 O O . VAL A 1 267 ? 9.001 -4.057 -2.060 1.00 94.56 267 VAL A O 1
ATOM 1902 N N . VAL A 1 268 ? 10.267 -2.537 -0.998 1.00 94.81 268 VAL A N 1
ATOM 1903 C CA . VAL A 1 268 ? 9.318 -2.251 0.074 1.00 94.81 268 VAL A CA 1
ATOM 1904 C C . VAL A 1 268 ? 9.075 -0.752 0.155 1.00 94.81 268 VAL A C 1
ATOM 1906 O O . VAL A 1 268 ? 9.967 0.059 -0.104 1.00 94.81 268 VAL A O 1
ATOM 1909 N N . TYR A 1 269 ? 7.870 -0.373 0.554 1.00 92.88 269 TYR A N 1
ATOM 1910 C CA . TYR A 1 269 ? 7.616 0.964 1.063 1.00 92.88 269 TYR A CA 1
ATOM 1911 C C . TYR A 1 269 ? 8.182 1.061 2.479 1.00 92.88 269 TYR A C 1
ATOM 1913 O O . TYR A 1 269 ? 7.799 0.280 3.344 1.00 92.88 269 TYR A O 1
ATOM 1921 N N . ALA A 1 270 ? 9.068 2.017 2.728 1.00 90.94 270 ALA A N 1
ATOM 1922 C CA . ALA A 1 270 ? 9.564 2.366 4.049 1.00 90.94 270 ALA A CA 1
ATOM 1923 C C . ALA A 1 270 ? 8.759 3.554 4.601 1.00 90.94 270 ALA A C 1
ATOM 1925 O O . ALA A 1 270 ? 8.750 4.639 4.005 1.00 90.94 270 ALA A O 1
ATOM 1926 N N . GLY A 1 271 ? 8.086 3.340 5.736 1.00 80.81 271 GLY A N 1
ATOM 1927 C CA . GLY A 1 271 ? 7.268 4.344 6.408 1.00 80.81 271 GLY A CA 1
ATOM 1928 C C . GLY A 1 271 ? 8.054 5.552 6.933 1.00 80.81 271 GLY A C 1
ATOM 1929 O O . GLY A 1 271 ? 9.285 5.598 6.931 1.00 80.81 271 GLY A O 1
ATOM 1930 N N . GLY A 1 272 ? 7.317 6.573 7.377 1.00 73.94 272 GLY A N 1
ATOM 1931 C CA . GLY A 1 272 ? 7.862 7.833 7.892 1.00 73.94 272 GLY A CA 1
ATOM 1932 C C . GLY A 1 272 ? 7.042 9.054 7.465 1.00 73.94 272 GLY A C 1
ATOM 1933 O O . GLY A 1 272 ? 5.987 8.926 6.850 1.00 73.94 272 GLY A O 1
ATOM 1934 N N . LYS A 1 273 ? 7.530 10.265 7.782 1.00 66.75 273 LYS A N 1
ATOM 1935 C CA . LYS A 1 273 ? 6.847 11.530 7.420 1.00 66.75 273 LYS A CA 1
ATOM 1936 C C . LYS A 1 273 ? 6.703 11.725 5.907 1.00 66.75 273 LYS A C 1
ATOM 1938 O O . LYS A 1 273 ? 5.730 12.319 5.461 1.00 66.75 273 LYS A O 1
ATOM 1943 N N . VAL A 1 274 ? 7.685 11.247 5.146 1.00 72.62 274 VAL A N 1
ATOM 1944 C CA . VAL A 1 274 ? 7.650 11.166 3.685 1.00 72.62 274 VAL A CA 1
ATOM 1945 C C . VAL A 1 274 ? 8.000 9.727 3.352 1.00 72.62 274 VAL A C 1
ATOM 1947 O O . VAL A 1 274 ? 9.132 9.306 3.600 1.00 72.62 274 VAL A O 1
ATOM 1950 N N . GLY A 1 275 ? 7.009 8.974 2.880 1.00 79.88 275 GLY A N 1
ATOM 1951 C CA . GLY A 1 275 ? 7.197 7.593 2.462 1.00 79.88 275 GLY A CA 1
ATOM 1952 C C . GLY A 1 275 ? 8.279 7.481 1.392 1.00 79.88 275 GLY A C 1
ATOM 1953 O O . GLY A 1 275 ? 8.442 8.374 0.557 1.00 79.88 275 GLY A O 1
ATOM 1954 N N . LYS A 1 276 ? 9.055 6.404 1.451 1.00 92.56 276 LYS A N 1
ATOM 1955 C CA . LYS A 1 276 ? 10.190 6.139 0.559 1.00 92.56 276 LYS A CA 1
ATOM 1956 C C . LYS A 1 276 ? 10.135 4.697 0.083 1.00 92.56 276 LYS A C 1
ATOM 1958 O O . LYS A 1 276 ? 9.490 3.873 0.719 1.00 92.56 276 LYS A O 1
ATOM 1963 N N . LEU A 1 277 ? 10.848 4.380 -0.988 1.00 94.19 277 LEU A N 1
ATOM 1964 C CA . LEU A 1 277 ? 11.092 3.000 -1.389 1.00 94.19 277 LEU A CA 1
ATOM 1965 C C . LEU A 1 277 ? 12.467 2.554 -0.897 1.00 94.19 277 LEU A C 1
ATOM 1967 O O . LEU A 1 277 ? 13.422 3.338 -0.889 1.00 94.19 277 LEU A O 1
ATOM 1971 N N . ASP A 1 278 ? 12.555 1.301 -0.469 1.00 95.69 278 ASP A N 1
ATOM 1972 C CA . ASP A 1 278 ? 13.805 0.632 -0.127 1.00 95.69 278 ASP A CA 1
ATOM 1973 C C . ASP A 1 278 ? 13.870 -0.712 -0.855 1.00 95.69 278 ASP A C 1
ATOM 1975 O O . ASP A 1 278 ? 12.944 -1.517 -0.746 1.00 95.69 278 ASP A O 1
ATOM 1979 N N . GLY A 1 279 ? 14.926 -0.948 -1.633 1.00 96.44 279 GLY A N 1
ATOM 1980 C CA . GLY A 1 279 ? 15.121 -2.216 -2.333 1.00 96.44 279 GLY A CA 1
ATOM 1981 C C . GLY A 1 279 ? 15.546 -2.101 -3.793 1.00 96.44 279 GLY A C 1
ATOM 1982 O O . GLY A 1 279 ? 16.176 -1.128 -4.211 1.00 96.44 279 GLY A O 1
ATOM 1983 N N . THR A 1 280 ? 15.282 -3.155 -4.563 1.00 97.62 280 THR A N 1
ATOM 1984 C CA . THR A 1 280 ? 15.750 -3.317 -5.943 1.00 97.62 280 THR A CA 1
ATOM 1985 C C . THR A 1 280 ? 14.658 -3.856 -6.862 1.00 97.62 280 THR A C 1
ATOM 1987 O O . THR A 1 280 ? 14.008 -4.854 -6.554 1.00 97.62 280 THR A O 1
ATOM 1990 N N . ILE A 1 281 ? 14.520 -3.239 -8.035 1.00 97.69 281 ILE A N 1
ATOM 1991 C CA . ILE A 1 281 ? 13.696 -3.736 -9.141 1.00 97.69 281 ILE A CA 1
ATOM 1992 C C . ILE A 1 281 ? 14.620 -4.014 -10.326 1.00 97.69 281 ILE A C 1
ATOM 1994 O O . ILE A 1 281 ? 15.488 -3.208 -10.651 1.00 97.69 281 ILE A O 1
ATOM 1998 N N . GLY A 1 282 ? 14.461 -5.168 -10.961 1.00 97.50 282 GLY A N 1
ATOM 1999 C CA . GLY A 1 282 ? 15.131 -5.513 -12.211 1.00 97.50 282 GLY A CA 1
ATOM 2000 C C . GLY A 1 282 ? 14.113 -5.607 -13.335 1.00 97.50 282 GLY A C 1
ATOM 2001 O O . GLY A 1 282 ? 13.012 -6.122 -13.123 1.00 97.50 282 GLY A O 1
ATOM 2002 N N . ILE A 1 283 ? 14.485 -5.141 -14.525 1.00 98.00 283 ILE A N 1
ATOM 2003 C CA . ILE A 1 283 ? 13.683 -5.290 -15.742 1.00 98.00 283 ILE A CA 1
ATOM 2004 C C . ILE A 1 283 ? 14.529 -5.779 -16.917 1.00 98.00 283 ILE A C 1
ATOM 2006 O O . ILE A 1 283 ? 15.753 -5.614 -16.949 1.00 98.00 283 ILE A O 1
ATOM 2010 N N . SER A 1 284 ? 13.846 -6.315 -17.921 1.00 97.94 284 SER A N 1
ATOM 2011 C CA . SER A 1 284 ? 14.380 -6.541 -19.257 1.00 97.94 284 SER A CA 1
ATOM 2012 C C . SER A 1 284 ? 13.457 -5.911 -20.291 1.00 97.94 284 SER A C 1
ATOM 2014 O O . SER A 1 284 ? 12.247 -6.132 -20.260 1.00 97.94 284 SER A O 1
ATOM 2016 N N . VAL A 1 285 ? 14.044 -5.170 -21.226 1.00 98.19 285 VAL A N 1
ATOM 2017 C CA . VAL A 1 285 ? 13.372 -4.572 -22.378 1.00 98.19 285 VAL A CA 1
ATOM 2018 C C . VAL A 1 285 ? 13.769 -5.334 -23.638 1.00 98.19 285 VAL A C 1
ATOM 2020 O O . VAL A 1 285 ? 14.958 -5.507 -23.920 1.00 98.19 285 VAL A O 1
ATOM 2023 N N . THR A 1 286 ? 12.780 -5.784 -24.406 1.00 98.06 286 THR A N 1
ATOM 2024 C CA . THR A 1 286 ? 12.984 -6.480 -25.685 1.00 98.06 286 THR A CA 1
ATOM 2025 C C . THR A 1 286 ? 12.278 -5.756 -26.829 1.00 98.06 286 THR A C 1
ATOM 2027 O O . THR A 1 286 ? 11.409 -4.914 -26.597 1.00 98.06 286 THR A O 1
ATOM 2030 N N . GLY A 1 287 ? 12.665 -6.070 -28.068 1.00 97.00 287 GLY A N 1
ATOM 2031 C CA . GLY A 1 287 ? 12.200 -5.349 -29.254 1.00 97.00 287 GLY A CA 1
ATOM 2032 C C . GLY A 1 287 ? 12.836 -3.962 -29.407 1.00 97.00 287 GLY A C 1
ATOM 2033 O O . GLY A 1 287 ? 13.746 -3.582 -28.666 1.00 97.00 287 GLY A O 1
ATOM 2034 N N . GLY A 1 288 ? 12.358 -3.208 -30.396 1.00 96.62 288 GLY A N 1
ATOM 2035 C CA . GLY A 1 288 ? 12.880 -1.883 -30.731 1.00 96.62 288 GLY A CA 1
ATOM 2036 C C . GLY A 1 288 ? 14.360 -1.855 -31.151 1.00 96.62 288 GLY A C 1
ATOM 2037 O O . GLY A 1 288 ? 14.947 -2.893 -31.460 1.00 96.62 288 GLY A O 1
ATOM 2038 N N . PRO A 1 289 ? 14.970 -0.656 -31.201 1.00 96.44 289 PRO A N 1
ATOM 2039 C CA . PRO A 1 289 ? 16.337 -0.471 -31.697 1.00 96.44 289 PRO A CA 1
ATOM 2040 C C . PRO A 1 289 ? 17.430 -0.859 -30.688 1.00 96.44 289 PRO A C 1
ATOM 2042 O O . PRO A 1 289 ? 18.577 -1.028 -31.087 1.00 96.44 289 PRO A O 1
ATOM 2045 N N . LEU A 1 290 ? 17.099 -0.985 -29.395 1.00 98.06 290 LEU A N 1
ATOM 2046 C CA . LEU A 1 290 ? 18.069 -1.262 -28.331 1.00 98.06 290 LEU A CA 1
ATOM 2047 C C . LEU A 1 290 ? 17.459 -2.120 -27.206 1.00 98.06 290 LEU A C 1
ATOM 2049 O O . LEU A 1 290 ? 17.001 -1.579 -26.193 1.00 98.06 290 LEU A O 1
ATOM 2053 N N . PRO A 1 291 ? 17.442 -3.456 -27.354 1.00 97.88 291 PRO A N 1
ATOM 2054 C CA . PRO A 1 291 ? 17.152 -4.362 -26.248 1.00 97.88 291 PRO A CA 1
ATOM 2055 C C . PRO A 1 291 ? 18.178 -4.186 -25.122 1.00 97.88 291 PRO A C 1
ATOM 2057 O O . PRO A 1 291 ? 19.376 -4.068 -25.383 1.00 97.88 291 PRO A O 1
ATOM 2060 N N . HIS A 1 292 ? 17.724 -4.169 -23.871 1.00 98.38 292 HIS A N 1
ATOM 2061 C CA . HIS A 1 292 ? 18.590 -3.939 -22.711 1.00 98.38 292 HIS A CA 1
ATOM 2062 C C . HIS A 1 292 ? 17.971 -4.473 -21.416 1.00 98.38 292 HIS A C 1
ATOM 2064 O O . HIS A 1 292 ? 16.792 -4.814 -21.355 1.00 98.38 292 HIS A O 1
ATOM 2070 N N . ARG A 1 293 ? 18.769 -4.518 -20.352 1.00 98.38 293 ARG A N 1
ATOM 2071 C CA . ARG A 1 293 ? 18.324 -4.697 -18.967 1.00 98.38 293 ARG A CA 1
ATOM 2072 C C . ARG A 1 293 ? 18.547 -3.408 -18.192 1.00 98.38 293 ARG A C 1
ATOM 2074 O O . ARG A 1 293 ? 19.485 -2.668 -18.492 1.00 98.38 293 ARG A O 1
ATOM 2081 N N . ALA A 1 294 ? 17.731 -3.183 -17.170 1.00 98.19 294 ALA A N 1
ATOM 2082 C CA . ALA A 1 294 ? 17.967 -2.120 -16.203 1.00 98.19 294 ALA A CA 1
ATOM 2083 C C . ALA A 1 294 ? 17.728 -2.605 -14.771 1.00 98.19 294 ALA A C 1
ATOM 2085 O O . ALA A 1 294 ? 16.894 -3.478 -14.525 1.00 98.19 294 ALA A O 1
ATOM 2086 N N . THR A 1 295 ? 18.488 -2.046 -13.832 1.00 98.31 295 THR A N 1
ATOM 2087 C CA . THR A 1 295 ? 18.332 -2.275 -12.392 1.00 98.31 295 THR A CA 1
ATOM 2088 C C . THR A 1 295 ? 18.087 -0.946 -11.698 1.00 98.31 295 THR A C 1
ATOM 2090 O O . THR A 1 295 ? 18.872 -0.015 -11.846 1.00 98.31 295 THR A O 1
ATOM 2093 N N . PHE A 1 296 ? 17.017 -0.884 -10.918 1.00 97.81 296 PHE A N 1
ATOM 2094 C CA . PHE A 1 296 ? 16.591 0.254 -10.122 1.00 97.81 296 PHE A CA 1
ATOM 2095 C C . PHE A 1 296 ? 16.944 -0.051 -8.675 1.00 97.81 296 PHE A C 1
ATOM 2097 O O . PHE A 1 296 ? 16.475 -1.051 -8.132 1.00 97.81 296 PHE A O 1
ATOM 2104 N N . VAL A 1 297 ? 17.750 0.792 -8.041 1.00 97.50 297 VAL A N 1
ATOM 2105 C CA . VAL A 1 297 ? 18.068 0.675 -6.615 1.00 97.50 297 VAL A CA 1
ATOM 2106 C C . VAL A 1 297 ? 17.495 1.877 -5.881 1.00 97.50 297 VAL A C 1
ATOM 2108 O O . VAL A 1 297 ? 17.898 3.012 -6.142 1.00 97.50 297 VAL A O 1
ATOM 2111 N N . TYR A 1 298 ? 16.600 1.620 -4.931 1.00 95.94 298 TYR A N 1
ATOM 2112 C CA . TYR A 1 298 ? 16.006 2.623 -4.053 1.00 95.94 298 TYR A CA 1
ATOM 2113 C C . TYR A 1 298 ? 16.632 2.504 -2.659 1.00 95.94 298 TYR A C 1
ATOM 2115 O O . TYR A 1 298 ? 16.311 1.574 -1.933 1.00 95.94 298 TYR A O 1
ATOM 2123 N N . PRO A 1 299 ? 17.548 3.395 -2.249 1.00 93.94 299 PRO A N 1
ATOM 2124 C CA . PRO A 1 299 ? 18.143 3.356 -0.913 1.00 93.94 299 PRO A CA 1
ATOM 2125 C C . PRO A 1 299 ? 17.363 4.262 0.050 1.00 93.94 299 PRO A C 1
ATOM 2127 O O . PRO A 1 299 ? 17.846 5.336 0.423 1.00 93.94 299 PRO A O 1
ATOM 2130 N N . LYS A 1 300 ? 16.134 3.879 0.418 1.00 92.94 300 LYS A N 1
ATOM 2131 C CA . LYS A 1 300 ? 15.198 4.741 1.177 1.00 92.94 300 LYS A CA 1
ATOM 2132 C C . LYS A 1 300 ? 14.995 6.096 0.487 1.00 92.94 300 LYS A C 1
ATOM 2134 O O . LYS A 1 300 ? 15.135 7.167 1.098 1.00 92.94 300 LYS A O 1
ATOM 2139 N N . SER A 1 301 ? 14.678 6.036 -0.801 1.00 92.69 301 SER A N 1
ATOM 2140 C CA . SER A 1 301 ? 14.495 7.182 -1.695 1.00 92.69 301 SER A CA 1
ATOM 2141 C C . SER A 1 301 ? 13.181 7.050 -2.458 1.00 92.69 301 SER A C 1
ATOM 2143 O O . SER A 1 301 ? 12.647 5.955 -2.592 1.00 92.69 301 SER A O 1
ATOM 2145 N N . ASN A 1 302 ? 12.655 8.165 -2.949 1.00 90.19 302 ASN A N 1
ATOM 2146 C CA . ASN A 1 302 ? 11.573 8.160 -3.931 1.00 90.19 302 ASN A CA 1
ATOM 2147 C C . ASN A 1 302 ? 12.112 7.977 -5.362 1.00 90.19 302 ASN A C 1
ATOM 2149 O O . ASN A 1 302 ? 11.422 7.445 -6.212 1.00 90.19 302 ASN A O 1
ATOM 2153 N N . THR A 1 303 ? 13.376 8.327 -5.596 1.00 91.44 303 THR A N 1
ATOM 2154 C CA . THR A 1 303 ? 14.058 8.181 -6.888 1.00 91.44 303 THR A CA 1
ATOM 2155 C C . THR A 1 303 ? 14.992 6.977 -6.904 1.00 91.44 303 THR A C 1
ATOM 2157 O O . THR A 1 303 ? 15.704 6.718 -5.919 1.00 91.44 303 THR A O 1
ATOM 2160 N N . ALA A 1 304 ? 15.019 6.263 -8.028 1.00 95.44 304 ALA A N 1
ATOM 2161 C CA . ALA A 1 304 ? 15.932 5.148 -8.239 1.00 95.44 304 ALA A CA 1
ATOM 2162 C C . ALA A 1 304 ? 17.320 5.614 -8.692 1.00 95.44 304 ALA A C 1
ATOM 2164 O O . ALA A 1 304 ? 17.480 6.547 -9.479 1.00 95.44 304 ALA A O 1
ATOM 2165 N N . LYS A 1 305 ? 18.350 4.872 -8.284 1.00 96.31 305 LYS A N 1
ATOM 2166 C CA . LYS A 1 305 ? 19.599 4.802 -9.049 1.00 96.31 305 LYS A CA 1
ATOM 2167 C C . LYS A 1 305 ? 19.427 3.728 -10.115 1.00 96.31 305 LYS A C 1
ATOM 2169 O O . LYS A 1 305 ? 19.233 2.568 -9.757 1.00 96.31 305 LYS A O 1
ATOM 2174 N N . ILE A 1 306 ? 19.496 4.114 -11.385 1.00 96.75 306 ILE A N 1
ATOM 2175 C CA . ILE A 1 306 ? 19.302 3.202 -12.516 1.00 96.75 306 ILE A CA 1
ATOM 2176 C C . ILE A 1 306 ? 20.658 2.857 -13.130 1.00 96.75 306 ILE A C 1
ATOM 2178 O O . ILE A 1 306 ? 21.434 3.758 -13.447 1.00 96.75 306 ILE A O 1
ATOM 2182 N N . THR A 1 307 ? 20.928 1.566 -13.304 1.00 97.56 307 THR A N 1
ATOM 2183 C CA . THR A 1 307 ? 22.052 1.061 -14.103 1.00 97.56 307 THR A CA 1
ATOM 2184 C C . THR A 1 307 ? 21.535 0.225 -15.261 1.00 97.56 307 THR A C 1
ATOM 2186 O O . THR A 1 307 ? 20.546 -0.500 -15.124 1.00 97.56 307 THR A O 1
ATOM 2189 N N . TYR A 1 308 ? 22.214 0.312 -16.398 1.00 97.69 308 TYR A N 1
ATOM 2190 C CA . TYR A 1 308 ? 21.862 -0.373 -17.631 1.00 97.69 308 TYR A CA 1
ATOM 2191 C C . TYR A 1 308 ? 22.874 -1.472 -17.955 1.00 97.69 308 TYR A C 1
ATOM 2193 O O . TYR A 1 308 ? 24.057 -1.392 -17.623 1.00 97.69 308 TYR A O 1
ATOM 2201 N N . ALA A 1 309 ? 22.404 -2.516 -18.628 1.00 97.88 309 ALA A N 1
ATOM 2202 C CA . ALA A 1 309 ? 23.256 -3.568 -19.157 1.00 97.88 309 ALA A CA 1
ATOM 2203 C C . ALA A 1 309 ? 22.718 -4.057 -20.500 1.00 97.88 309 ALA A C 1
ATOM 2205 O O . ALA A 1 309 ? 21.507 -4.096 -20.720 1.00 97.88 309 ALA A O 1
ATOM 2206 N N . CYS A 1 310 ? 23.617 -4.487 -21.383 1.00 97.19 310 CYS A N 1
ATOM 2207 C CA . CYS A 1 310 ? 23.219 -5.240 -22.567 1.00 97.19 310 CYS A CA 1
ATOM 2208 C C . CYS A 1 310 ? 22.515 -6.558 -22.166 1.00 97.19 310 CYS A C 1
ATOM 2210 O O . CYS A 1 310 ? 22.693 -6.989 -21.018 1.00 97.19 310 CYS A O 1
ATOM 2212 N N . PRO A 1 311 ? 21.697 -7.161 -23.054 1.00 93.12 311 PRO A N 1
ATOM 2213 C CA . PRO A 1 311 ? 20.928 -8.383 -22.784 1.00 93.12 311 PRO A CA 1
ATOM 2214 C C . PRO A 1 311 ? 21.743 -9.613 -22.369 1.00 93.12 311 PRO A C 1
ATOM 2216 O O . PRO A 1 311 ? 22.991 -9.578 -22.364 1.00 93.12 311 PRO A O 1
#

Solvent-accessible surface area (backbone atoms only — not comparable to full-atom values): 17044 Å² total; per-residue (Å²): 139,81,85,78,82,78,76,86,74,84,79,79,77,84,75,85,68,84,77,78,88,80,89,81,85,88,77,93,69,79,50,66,58,66,48,31,51,92,59,40,83,82,61,50,67,67,53,46,57,56,58,47,39,58,59,56,37,47,52,65,53,54,44,52,50,37,54,52,43,42,35,53,34,32,41,28,41,28,45,38,36,39,68,62,32,49,33,70,71,47,77,78,61,42,69,47,43,69,71,88,75,42,35,27,29,49,56,92,75,81,45,73,66,44,46,39,43,34,36,43,22,32,71,48,71,54,101,87,48,45,56,67,38,72,44,80,63,56,66,78,40,67,51,37,34,23,29,77,58,47,62,39,63,49,78,45,85,50,101,91,42,80,46,52,35,35,41,36,35,37,75,44,82,24,86,48,38,65,53,44,72,58,78,82,74,92,65,70,61,54,49,78,42,52,53,65,61,35,24,57,36,41,18,52,31,26,37,34,41,37,34,42,40,36,43,74,41,90,74,23,40,38,40,35,39,33,39,34,66,78,41,38,24,38,47,36,59,76,36,32,68,51,53,48,47,74,80,48,54,51,30,38,24,69,95,51,55,30,41,36,37,69,76,40,78,50,44,25,25,34,40,57,100,69,50,14,30,34,39,38,40,28,36,40,38,41,53,52,92,49,50,28,28,40,37,34,39,19,84,67,26,78,63,64,51,74,49,57,34,54,117

Nearest PDB structures (foldseek):
  4ckc-assembly2_D  TM=1.599E-01  e=8.735E-01  Orthopoxvirus vaccinia
  4cke-assembly2_A  TM=1.271E-01  e=4.505E-01  Orthopoxvirus vaccinia
  4cke-assembly1_D  TM=1.260E-01  e=4.505E-01  Orthopoxvirus vaccinia
  4ckb-assembly2_A  TM=1.264E-01  e=5.936E-01  Orthopoxvirus vaccinia
  4ckb-assembly1_D  TM=1.260E-01  e=1.031E+00  Orthopoxvirus vaccinia

Secondary structure (DSSP, 8-state):
---------------------------S---HHHHTTTTSTT--HHHHHHHTHHHHHHHHHHTHHHHHHHHHHHHHHHHHHHHHHHHTT----SS-EE-SSS-EEPPTTSSTT-EEEEEEE-SS-BTTB-TTPBP-S-TTSGGGTEET-EEEEEEEEETTEEEEEEEEE-SEE-GGGGGGTPPPPSSSSEEEEEHHHHHHHHHT-EEEEEEEEEEEETTEEEEEEEEPPPEEHHHHHTT-EEE-EEEEEEEEEGGGTEEEEEEEEEEEEEPSSS-EEEEEEEEEEEESS--EEEEEEEEEESSPEEEEE--

=== Feature glossary ===
Key to the feature types in this record:

— What the protein is —

Primary structure: the covalent order of the twenty standard amino acids along the backbone. Two proteins with the same sequence will (almost always) fold to the same structure; two with 30% identity often share a fold but not the details.

Database cross-references. InterPro integrates a dozen domain/family signature databases into unified entries with residue-range hits. GO terms attach function/process/location labels with evidence codes. CATH codes position the fold in a four-level structural taxonomy. Organism is the NCBI-taxonomy species name.

— Where its atoms are —

The mmCIF block holds the 3D Cartesian coordinates of each backbone atom (N, Cα, C, O) in ångströms. mmCIF is the PDB's canonical archive format — a tagged-loop text representation of the atomic model.

Six rendered views show the 3D structure from the faces of a cube — i.e. along ±x, ±y, ±z. Rendering representation is drawn randomly per protein from cartoon (secondary-structure ribbons), sticks (backbone bonds), or molecular surface; coloring is either N→C rainbow (blue at the N-terminus through red at the C-terminus) or one color per chain.

— Local backbone conformation —

DSSP 8-state secondary structure assigns each residue one of H (α-helix), G (3₁₀-helix), I (π-helix), E (extended β-strand), B (isolated β-bridge), T (hydrogen-bonded turn), S (bend), or '-' (coil). The assignment is computed from backbone hydrogen-bond geometry via the Kabsch–Sander algorithm.

P-SEA three-state annotation labels each residue as helix, strand, or coil based purely on the geometry of the Cα trace. It serves as a fallback when the full backbone (and thus DSSP) is unavailable.

The φ/ψ torsion pair specifies the backbone conformation at each residue. φ rotates about the N–Cα bond, ψ about the Cα–C bond. Steric clashes forbid most of the (φ, ψ) plane — the allowed regions (α-helix basin, β-sheet basin, left-handed helix) are the Ramachandran-allowed regions.

— Global shape and packing —

The geometric summary reports three shape descriptors. Rg (radius of gyration) measures how spread out the Cα atoms are about their centre of mass; compact globular proteins have small Rg, elongated or unfolded ones large. Cα contacts (<8 Å, |i−j|>4) count long-range residue pairs in spatial proximity — high for tightly packed folds, near zero for rods or random coil. The bounding-box extents give the protein's footprint along x, y, z in Å.

Accessible surface area quantifies burial. A residue with SASA near zero is packed into the hydrophobic core; one with SASA >100 Å² sits on the surface. Computed here via the Shrake–Rupley numerical algorithm with a 1.4 Å probe.

Plot images: a contact map (which residues are close in 3D, as an N×N binary image), a Ramachandran scatter (backbone torsion angles, revealing secondary-structure composition at a glance), and — for AlphaFold structures — a PAE heatmap (pairwise prediction confidence).

— Structural neighborhood —

The Foldseek 3Di string encodes local tertiary geometry as a 20-letter alphabet — one character per residue — derived from the relative positions of nearby Cα atoms. Unlike the amino-acid sequence, 3Di is a direct function of the 3D structure, so two proteins with the same fold have similar 3Di strings even at low sequence identity.

Nearest PDB neighbors are the top structural matches found by Foldseek when searching this structure against the entire Protein Data Bank. Each hit reports a TM-score (0 to 1; >0.5 almost always implies the same fold) and an E-value. These are *structural* homologs — they may share no detectable sequence similarity.

— Confidence and disorder —

For AlphaFold models, the B-factor field carries pLDDT — the model's own estimate of local accuracy on a 0–100 scale. Regions with pLDDT<50 should be treated as essentially unmodeled; they often correspond to intrinsically disordered segments.

B-factor (Debye–Waller factor) reflects atomic displacement in the crystal lattice. It is an experimental observable (units Å²), not a prediction; low values mean the atom is pinned down, high values mean it moves or is heterogeneous across the crystal.

Predicted aligned error is AlphaFold's pairwise confidence. Unlike pLDDT (per-residue), PAE is per-residue-pair and captures whether two parts of the structure are correctly placed relative to each other. Units are ångströms of expected positional error.